Protein AF-W8B1P0-F1 (afdb_monomer)

Solvent-accessible surface area (backbone atoms only — not comparable to full-atom values): 18967 Å² total; per-residue (Å²): 98,56,76,77,42,96,45,68,67,57,51,52,51,50,51,54,50,48,55,60,47,44,76,52,46,51,60,53,40,52,76,40,52,90,82,42,67,74,50,46,62,57,50,51,50,49,50,47,42,57,76,59,42,93,55,87,78,54,55,88,80,62,38,65,69,54,52,53,53,54,39,53,53,51,35,52,54,51,49,47,40,53,68,68,40,62,80,46,42,81,65,47,62,57,68,48,51,45,51,50,50,51,51,30,53,62,41,38,50,73,76,88,73,76,98,78,78,95,59,84,84,71,74,73,65,63,55,68,36,13,48,52,22,38,53,44,46,49,49,61,41,65,63,83,75,87,81,74,98,77,85,80,89,84,89,84,90,78,82,94,79,61,82,79,50,54,68,56,50,76,70,39,81,82,78,68,84,84,74,93,70,101,44,61,49,63,49,45,26,53,48,36,45,41,52,50,51,52,50,46,47,50,52,41,49,50,49,44,53,47,58,70,70,41,70,88,54,81,78,58,67,67,60,51,50,52,50,28,49,48,28,45,49,49,28,53,49,51,55,49,60,71,69,47,58,79,89,76,56,54,62,72,46,52,54,48,56,59,63,40,48,67,49,57,59,57,52,68,76,60,88,50,68,67,40,50,54,26,43,51,55,26,56,62,56,44,62,75,73,71,54,76,82,79,74,80,77,85,59,77,77,65,69,69,66,72,77,76,78,83,87,85,131

Nearest PDB structures (foldseek):
  7q4o-assembly1_A  TM=1.871E-01  e=4.607E-01  Homo sapiens
  9jr3-assembly1_R  TM=2.525E-01  e=1.915E+00  Homo sapiens
  5cth-assembly1_B  TM=2.799E-01  e=2.949E+00  Oryza sativa Japonica Group
  9jr2-assembly1_R  TM=2.430E-01  e=2.705E+00  Homo sapiens

Mean predicted aligned error: 12.99 Å

Secondary structure (DSSP, 8-state):
--TTSS-HHHHHHHHHHHHHHHHHHHHHHHH-GGG-TTHHHHHHHHHHHHHS-SS---HHHH-HHHHHHHHHHHHHHHHHIIIIIGGGGGGS-HHHHHHHHHHHHHHHSS--S-S---SGGG----HHHHHHHHHHHHHHHH-SSSS---------------THHHHHHHH-GGG-TT--SS-HHHHHHHHHHHHHHHHHHHHHHHHHHHHHHHTTSPPPHHHHHHHHHHHHHHHHHHHHHHHS-TTTS-HHHHHHHHHTHHHHHHGGG---HHHHHHHHHHHHHTTTTTPPP-----STTSSSSTTSSS---

Radius of gyration: 24.03 Å; Cα contacts (8 Å, |Δi|>4): 209; chains: 1; bounding box: 58×74×71 Å

Organism: Ceratitis capitata (NCBI:txid7213)

Sequence (313 aa):
MKYKCLSSSTWKLAISSLITILHTGLKVARAKPNYFTGMWDDLADTFDKFLFPASVCTIEDRGLEEIVLDETIDCQVIELLRDEVLPHAHEMPHQFIMQIVVLLNKGSIHSASDSNICYESDWKLREIFAKTCFETLLQFSLLDDTCNNNRNSLTATAAGATVAGVNAALTNANVFTNVSGGGGKDFAGRLAVTALLHRFQEVLKRFNDDERQSGKCPLPRFRLSEISFVLKAIATLVVSMKKAPPSKVNKPAWDQLIGLYPYLVDCTTTTSPEVSRSLREALLQYTDLLQPPKCLNTETAKLQIATQSNGQE

Foldseek 3Di:
DQPVDPDNVVVVVVLVVVLVCCVPVLVVCLVPVPVCVPVLVVVLVVLLCLLPPPDDDFCVRQNPVVVLVSLVSNLSVLVSCLPRPLVCVVSDDLLSLLSLLLSLLVLLPQDPDDDDDPDCRVPDRSLVRNVSSLVSLLCLLLVPPPDDPDDDDDDDDDDDDDPVVLVVPSVDSPPPPPDPDDQSSLVSSLNSLQSLLVSLLVLLVVLLVCQVVCVPNDDDPSSVVSLLVSLQSLLVVLVSLVPDDPVSRDPSSLVSSVVCQVSLVSQCPDPDPSNNVSSVSNNVSCPVVPDDPPPPCPPPVPVVVVPPPPDDD

pLDDT: mean 74.64, std 21.72, range [25.53, 97.5]

Structure (mmCIF, N/CA/C/O backbone):
data_AF-W8B1P0-F1
#
_entry.id   AF-W8B1P0-F1
#
loop_
_atom_site.group_PDB
_atom_site.id
_atom_site.type_symbol
_atom_site.label_atom_id
_atom_site.label_alt_id
_atom_site.label_comp_id
_atom_site.label_asym_id
_atom_site.label_entity_id
_atom_site.label_seq_id
_atom_site.pdbx_PDB_ins_code
_atom_site.Cartn_x
_atom_site.Cartn_y
_atom_site.Cartn_z
_atom_site.occupancy
_atom_site.B_iso_or_equiv
_atom_site.auth_seq_id
_atom_site.auth_comp_id
_atom_site.auth_asym_id
_atom_site.auth_atom_id
_atom_site.pdbx_PDB_model_num
ATOM 1 N N . MET A 1 1 ? -16.064 9.426 -7.220 1.00 64.81 1 MET A N 1
ATOM 2 C CA . MET A 1 1 ? -16.243 10.749 -6.581 1.00 64.81 1 MET A CA 1
ATOM 3 C C . MET A 1 1 ? -15.185 11.757 -7.014 1.00 64.81 1 MET A C 1
ATOM 5 O O . MET A 1 1 ? -15.589 12.816 -7.458 1.00 64.81 1 MET A O 1
ATOM 9 N N . LYS A 1 2 ? -13.881 11.444 -6.951 1.00 80.75 2 LYS A N 1
ATOM 10 C CA . LYS A 1 2 ? -12.782 12.395 -7.228 1.00 80.75 2 LYS A CA 1
ATOM 11 C C . LYS A 1 2 ? -12.831 13.037 -8.632 1.00 80.75 2 LYS A C 1
ATOM 13 O O . LYS A 1 2 ? -13.139 14.216 -8.751 1.00 80.75 2 LYS A O 1
ATOM 18 N N . TYR A 1 3 ? -12.648 12.258 -9.702 1.00 83.06 3 TYR A N 1
ATOM 19 C CA . TYR A 1 3 ? -12.507 12.814 -11.065 1.00 83.06 3 TYR A CA 1
ATOM 20 C C . TYR A 1 3 ? -13.807 12.946 -11.876 1.00 83.06 3 TYR A C 1
ATOM 22 O O . TYR A 1 3 ? -13.796 13.519 -12.955 1.00 83.06 3 TYR A O 1
ATOM 30 N N . LYS A 1 4 ? -14.945 12.471 -11.350 1.00 81.19 4 LYS A N 1
ATOM 31 C CA . LYS A 1 4 ? -16.283 12.741 -11.926 1.00 81.19 4 LYS A CA 1
ATOM 32 C C . LYS A 1 4 ? -16.942 14.003 -11.355 1.00 81.19 4 LYS A C 1
ATOM 34 O O . LYS A 1 4 ? -18.068 14.321 -11.726 1.00 81.19 4 LYS A O 1
ATOM 39 N N . CYS A 1 5 ? -16.304 14.667 -10.392 1.00 81.19 5 CYS A N 1
ATOM 40 C CA . CYS A 1 5 ? -16.851 15.873 -9.786 1.00 81.19 5 CYS A CA 1
ATOM 41 C C . CYS A 1 5 ? -16.720 17.053 -10.757 1.00 81.19 5 CYS A C 1
ATOM 43 O O . CYS A 1 5 ? -15.656 17.232 -11.343 1.00 81.19 5 CYS A O 1
ATOM 45 N N . LEU A 1 6 ? -17.774 17.868 -10.887 1.00 81.00 6 LEU A N 1
ATOM 46 C CA . LEU A 1 6 ? -17.782 19.042 -11.774 1.00 81.00 6 LEU A CA 1
ATOM 47 C C . LEU A 1 6 ? -16.649 20.031 -11.466 1.00 81.00 6 LEU A C 1
ATOM 49 O O . LEU A 1 6 ? -16.149 20.686 -12.372 1.00 81.00 6 LEU A O 1
ATOM 53 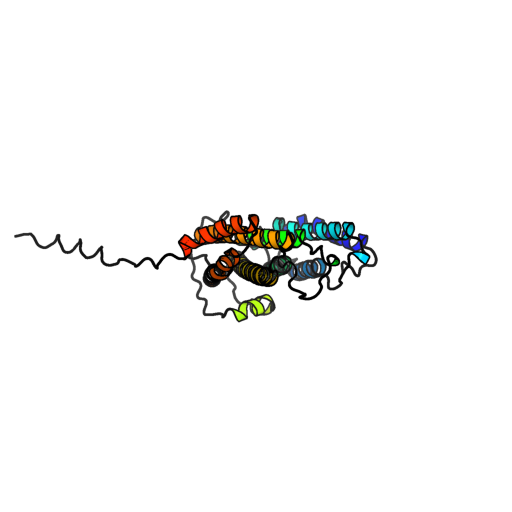N N . SER A 1 7 ? -16.267 20.151 -10.191 1.00 85.44 7 SER A N 1
ATOM 54 C CA . SER A 1 7 ? -15.191 21.034 -9.749 1.00 85.44 7 SER A CA 1
ATOM 55 C C . SER A 1 7 ? -14.181 20.277 -8.896 1.00 85.44 7 SER A C 1
ATOM 57 O O . SER A 1 7 ? -14.551 19.582 -7.944 1.00 85.44 7 SER A O 1
ATOM 59 N N . SER A 1 8 ? -12.890 20.460 -9.190 1.00 85.44 8 SER A N 1
ATOM 60 C CA . SER A 1 8 ? -11.820 19.867 -8.385 1.00 85.44 8 SER A CA 1
ATOM 61 C C . SER A 1 8 ? -11.781 20.437 -6.967 1.00 85.44 8 SER A C 1
ATOM 63 O O . SER A 1 8 ? -11.511 19.705 -6.017 1.00 85.44 8 SER A O 1
ATOM 65 N N . SER A 1 9 ? -12.147 21.711 -6.793 1.00 89.88 9 SER A N 1
ATOM 66 C CA . SER A 1 9 ? -12.198 22.353 -5.476 1.00 89.88 9 SER A CA 1
ATOM 67 C C . SER A 1 9 ? -13.186 21.676 -4.525 1.00 89.88 9 SER A C 1
ATOM 69 O O . SER A 1 9 ? -12.935 21.623 -3.323 1.00 89.88 9 SER A O 1
ATOM 71 N N . THR A 1 10 ? -14.278 21.108 -5.045 1.00 92.62 10 THR A N 1
ATOM 72 C CA . THR A 1 10 ? -15.324 20.485 -4.229 1.00 92.62 10 THR A CA 1
ATOM 73 C C . THR A 1 10 ? -14.821 19.225 -3.540 1.00 92.62 10 THR A C 1
ATOM 75 O O . THR A 1 10 ? -14.936 19.109 -2.320 1.00 92.62 10 THR A O 1
ATOM 78 N N . TRP A 1 11 ? -14.236 18.283 -4.288 1.00 92.31 11 TRP A N 1
ATOM 79 C CA . TRP A 1 11 ? -13.725 17.059 -3.672 1.00 92.31 11 TRP A CA 1
ATOM 80 C C . TRP A 1 11 ? -12.485 17.336 -2.818 1.00 92.31 11 TRP A C 1
ATOM 82 O O . TRP A 1 11 ? -12.342 16.700 -1.776 1.00 92.31 11 TRP A O 1
ATOM 92 N N . LYS A 1 12 ? -11.635 18.304 -3.210 1.00 94.06 12 LYS A N 1
ATOM 93 C CA . LYS A 1 12 ? -10.460 18.736 -2.431 1.00 94.06 12 LYS A CA 1
ATOM 94 C C . LYS A 1 12 ? -10.885 19.258 -1.060 1.00 94.06 12 LYS A C 1
ATOM 96 O O . LYS A 1 12 ? -10.388 18.797 -0.040 1.00 94.06 12 LYS A O 1
ATOM 101 N N . LEU A 1 13 ? -11.877 20.146 -1.021 1.00 94.38 13 LEU A N 1
ATOM 102 C CA . LEU A 1 13 ? -12.393 20.679 0.236 1.00 94.38 13 LEU A CA 1
ATOM 103 C C . LEU A 1 13 ? -13.071 19.598 1.087 1.00 94.38 13 LEU A C 1
ATOM 105 O O . LEU A 1 13 ? -12.896 19.583 2.305 1.00 94.38 13 LEU A O 1
ATOM 109 N N . ALA A 1 14 ? -13.821 18.687 0.460 1.00 95.25 14 ALA A N 1
ATOM 110 C CA . ALA A 1 14 ? -14.499 17.603 1.163 1.00 95.25 14 ALA A CA 1
ATOM 111 C C . ALA A 1 14 ? -13.504 16.663 1.860 1.00 95.25 14 ALA A C 1
ATOM 113 O O . ALA A 1 14 ? -13.664 16.391 3.049 1.00 95.25 14 ALA A O 1
ATOM 114 N N . ILE A 1 15 ? -12.452 16.216 1.161 1.00 95.94 15 ILE A N 1
ATOM 115 C CA . ILE A 1 15 ? -11.450 15.328 1.764 1.00 95.94 15 ILE A CA 1
ATOM 116 C C . ILE A 1 15 ? -10.613 16.047 2.827 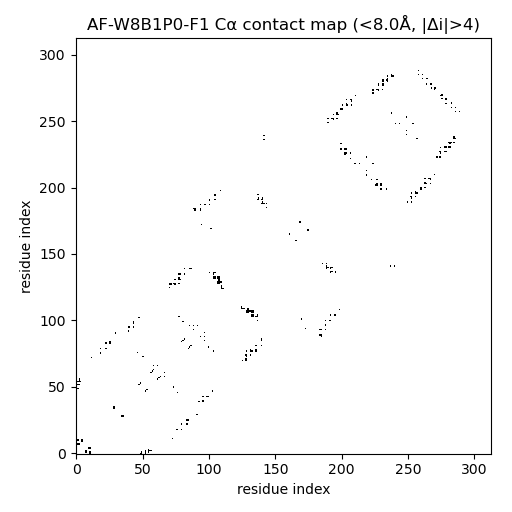1.00 95.94 15 ILE A C 1
ATOM 118 O O . ILE A 1 15 ? -10.407 15.489 3.900 1.00 95.94 15 ILE A O 1
ATOM 122 N N . SER A 1 16 ? -10.203 17.301 2.606 1.00 95.44 16 SER A N 1
ATOM 123 C CA . SER A 1 16 ? -9.463 18.075 3.616 1.00 95.44 16 SER A CA 1
ATOM 124 C C . SER A 1 16 ? -10.286 18.298 4.887 1.00 95.44 16 SER A C 1
ATOM 126 O O . SER A 1 16 ? -9.771 18.194 6.003 1.00 95.44 16 SER A O 1
ATOM 128 N N . SER A 1 17 ? -11.585 18.558 4.726 1.00 96.94 17 SER A N 1
ATOM 129 C CA . SER A 1 17 ? -12.523 18.674 5.845 1.00 96.94 17 SER A CA 1
ATOM 130 C C . SER A 1 17 ? -12.682 17.337 6.573 1.00 96.94 17 SER A C 1
ATOM 132 O O . SER A 1 17 ? -12.632 17.307 7.801 1.00 96.94 17 SER A O 1
ATOM 134 N N . LEU A 1 18 ? -12.804 16.224 5.836 1.00 97.38 18 LEU A N 1
ATOM 135 C CA . LEU A 1 18 ? -12.877 14.881 6.416 1.00 97.38 18 LEU A CA 1
ATOM 136 C C . LEU A 1 18 ? -11.613 14.543 7.221 1.00 97.38 18 LEU A C 1
ATOM 138 O O . LEU A 1 18 ? -11.735 14.131 8.370 1.00 97.38 18 LEU A O 1
ATOM 142 N N . ILE A 1 19 ? -10.416 14.774 6.672 1.00 97.06 19 ILE A N 1
ATOM 143 C CA . ILE A 1 19 ? -9.136 14.547 7.370 1.00 97.06 19 ILE A CA 1
ATOM 144 C C . ILE A 1 19 ? -9.091 15.349 8.677 1.00 97.06 19 ILE A C 1
ATOM 146 O O . ILE A 1 19 ? -8.800 14.800 9.741 1.00 97.06 19 ILE A O 1
ATOM 150 N N . THR A 1 20 ? -9.461 16.632 8.617 1.00 96.94 20 THR A N 1
ATOM 151 C CA . THR A 1 20 ? -9.480 17.522 9.788 1.00 96.94 20 THR A CA 1
ATOM 152 C C . THR A 1 20 ? -10.430 17.005 10.869 1.00 96.94 20 THR A C 1
ATOM 154 O O . THR A 1 20 ? -10.071 16.956 12.047 1.00 96.94 20 THR A O 1
ATOM 157 N N . ILE A 1 21 ? -11.633 16.578 10.476 1.00 96.94 21 ILE A N 1
ATOM 158 C CA . ILE A 1 21 ? -12.615 16.005 11.399 1.00 96.94 21 ILE A CA 1
ATOM 159 C C . ILE A 1 21 ? -12.067 14.717 12.012 1.00 96.94 21 ILE A C 1
ATOM 161 O O . ILE A 1 21 ? -12.167 14.546 13.223 1.00 96.94 21 ILE A O 1
ATOM 165 N N . LEU A 1 22 ? -11.461 13.829 11.224 1.00 97.19 22 LEU A N 1
ATOM 166 C CA . LEU A 1 22 ? -11.013 12.518 11.694 1.00 97.19 22 LEU A CA 1
ATOM 167 C C . LEU A 1 22 ? -9.871 12.587 12.715 1.00 97.19 22 LEU A C 1
ATOM 169 O O . LEU A 1 22 ? -9.890 11.792 13.654 1.00 97.19 22 LEU A O 1
ATOM 173 N N . HIS A 1 23 ? -8.970 13.574 12.637 1.00 95.56 23 HIS A N 1
ATOM 174 C CA . HIS A 1 23 ? -7.933 13.791 13.664 1.00 95.56 23 HIS A CA 1
ATOM 175 C C . HIS A 1 23 ? -8.493 13.949 15.088 1.00 95.56 23 HIS A C 1
ATOM 177 O O . HIS A 1 23 ? -7.816 13.634 16.072 1.00 95.56 23 HIS A O 1
ATOM 183 N N . THR A 1 24 ? -9.734 14.426 15.219 1.00 94.44 24 THR A N 1
ATOM 184 C CA . THR A 1 24 ? -10.427 14.543 16.513 1.00 94.44 24 THR A CA 1
ATOM 185 C C . THR A 1 24 ? -11.516 13.479 16.666 1.00 94.44 24 THR A C 1
ATOM 187 O O . THR A 1 24 ? -11.643 12.847 17.714 1.00 94.44 24 THR A O 1
ATOM 190 N N . GLY A 1 25 ? -12.286 13.237 15.608 1.00 94.88 25 GLY A N 1
ATOM 191 C CA . GLY A 1 25 ? -13.429 12.333 15.577 1.00 94.88 25 GLY A CA 1
ATOM 192 C C . GLY A 1 25 ? -13.058 10.882 15.857 1.00 94.88 25 GLY A C 1
ATOM 193 O O . GLY A 1 25 ? -13.785 10.219 16.591 1.00 94.88 25 GLY A O 1
ATOM 194 N N . LEU A 1 26 ? -11.902 10.400 15.382 1.00 95.38 26 LEU A N 1
ATOM 195 C CA . LEU A 1 26 ? -11.452 9.029 15.655 1.00 95.38 26 LEU A CA 1
ATOM 196 C C . LEU A 1 26 ? -11.207 8.792 17.149 1.00 95.38 26 LEU A C 1
ATOM 198 O O . LEU A 1 26 ? -11.550 7.731 17.665 1.00 95.38 26 LEU A O 1
ATOM 202 N N . LYS A 1 27 ? -10.672 9.785 17.869 1.00 94.25 27 LYS A N 1
ATOM 203 C CA . LYS A 1 27 ? -10.463 9.715 19.327 1.00 94.25 27 LYS A CA 1
ATOM 204 C C . LYS A 1 27 ? -11.802 9.612 20.064 1.00 94.25 27 LYS A C 1
ATOM 206 O O . LYS A 1 27 ? -11.953 8.804 20.977 1.00 94.25 27 LYS A O 1
ATOM 211 N N . VAL A 1 28 ? -12.801 10.380 19.624 1.00 94.50 28 VAL A N 1
ATOM 212 C CA . VAL A 1 28 ? -14.165 10.334 20.179 1.00 94.50 28 VAL A CA 1
ATOM 213 C C . VAL A 1 28 ? -14.858 9.008 19.857 1.00 94.50 28 VAL A C 1
ATOM 215 O O . VAL A 1 28 ? -15.499 8.429 20.734 1.00 94.50 28 VAL A O 1
ATOM 218 N N . ALA A 1 29 ? -14.712 8.511 18.628 1.00 94.25 29 ALA A N 1
ATOM 219 C CA . ALA A 1 29 ? -15.323 7.265 18.183 1.00 94.25 29 ALA A CA 1
ATOM 220 C C . ALA A 1 29 ? -14.790 6.057 18.963 1.00 94.25 29 ALA A C 1
ATOM 222 O O . ALA A 1 29 ? -15.577 5.226 19.415 1.00 94.25 29 ALA A O 1
ATOM 223 N N . ARG A 1 30 ? -13.474 6.013 19.214 1.00 93.75 30 ARG A N 1
ATOM 224 C CA . ARG A 1 30 ? -12.830 5.003 20.071 1.00 93.75 30 ARG A CA 1
ATOM 225 C C . ARG A 1 30 ? -13.309 5.071 21.522 1.00 93.75 30 ARG A C 1
ATOM 227 O O . ARG A 1 30 ? -13.575 4.041 22.129 1.00 93.75 30 ARG A O 1
ATOM 234 N N . ALA A 1 31 ? -13.504 6.276 22.064 1.00 92.88 31 ALA A N 1
ATOM 235 C CA . ALA A 1 31 ? -14.021 6.459 23.423 1.00 92.88 31 ALA A CA 1
ATOM 236 C C . ALA A 1 31 ? -15.504 6.069 23.581 1.00 92.88 31 ALA A C 1
ATOM 238 O O . ALA A 1 31 ? -15.961 5.818 24.697 1.00 92.88 31 ALA A O 1
ATOM 239 N N . LYS A 1 32 ? -16.279 6.037 22.487 1.00 91.44 32 LYS A N 1
ATOM 240 C CA . LYS A 1 32 ? -17.723 5.748 22.502 1.00 91.44 32 LYS A CA 1
ATOM 241 C C . LYS A 1 32 ? -18.140 4.726 21.427 1.00 91.44 32 LYS A C 1
ATOM 243 O O . LYS A 1 32 ? -19.010 5.047 20.614 1.00 91.44 32 LYS A O 1
ATOM 248 N N . PRO A 1 33 ? -17.624 3.480 21.441 1.00 88.25 33 PRO A N 1
ATOM 249 C CA . PRO A 1 33 ? -17.788 2.534 20.329 1.00 88.25 33 PRO A CA 1
ATOM 250 C C . PRO A 1 33 ? -19.248 2.249 19.947 1.00 88.25 33 PRO A C 1
ATOM 252 O O . PRO A 1 33 ? -19.574 2.134 18.768 1.00 88.25 33 PRO A O 1
ATOM 255 N N . ASN A 1 34 ? -20.145 2.206 20.939 1.00 88.94 34 ASN A N 1
ATOM 256 C CA . ASN A 1 34 ? -21.562 1.865 20.758 1.00 88.94 34 ASN A CA 1
ATOM 257 C C . ASN A 1 34 ? -22.331 2.836 19.846 1.00 88.94 34 ASN A C 1
ATOM 259 O O . ASN A 1 34 ? -23.356 2.455 19.293 1.00 88.94 34 ASN A O 1
ATOM 263 N N . TYR A 1 35 ? -21.862 4.079 19.695 1.00 92.19 35 TYR A N 1
ATOM 264 C CA . TYR A 1 35 ? -22.535 5.099 18.883 1.00 92.19 35 TYR A CA 1
ATOM 265 C C . TYR A 1 35 ? -22.035 5.154 17.435 1.00 92.19 35 TYR A C 1
ATOM 267 O O . TYR A 1 35 ? -22.654 5.815 16.607 1.00 92.19 35 TYR A O 1
ATOM 275 N N . PHE A 1 36 ? -20.927 4.475 17.124 1.00 90.75 36 PHE A N 1
ATOM 276 C CA . PHE A 1 36 ? -20.233 4.594 15.837 1.00 90.75 36 PHE A CA 1
ATOM 277 C C . PHE A 1 36 ? -20.086 3.253 15.112 1.00 90.75 36 PHE A C 1
ATOM 279 O O . PHE A 1 36 ? -19.258 3.128 14.218 1.00 90.75 36 PHE A O 1
ATOM 286 N N . THR A 1 37 ? -20.878 2.240 15.469 1.00 85.81 37 THR A N 1
ATOM 287 C CA . THR A 1 37 ? -20.760 0.884 14.908 1.00 85.81 37 THR A CA 1
ATOM 288 C C . THR A 1 37 ? -20.893 0.852 13.384 1.00 85.81 37 THR A C 1
ATOM 290 O O . THR A 1 37 ? -20.055 0.238 12.734 1.00 85.81 37 THR A O 1
ATOM 293 N N . GLY A 1 38 ? -21.874 1.559 12.812 1.00 86.44 38 GLY A N 1
ATOM 294 C CA . GLY A 1 38 ? -22.081 1.628 11.356 1.00 86.44 38 GLY A CA 1
ATOM 295 C C . GLY A 1 38 ? -21.128 2.567 10.607 1.00 86.44 38 GLY A C 1
ATOM 296 O O . GLY A 1 38 ? -20.983 2.452 9.399 1.00 86.44 38 GLY A O 1
ATOM 297 N N . MET A 1 39 ? -20.439 3.471 11.311 1.00 94.44 39 MET A N 1
ATOM 298 C CA . MET A 1 39 ? -19.563 4.473 10.687 1.00 94.44 39 MET A CA 1
ATOM 299 C C . MET A 1 39 ? -18.315 3.843 10.058 1.00 94.44 39 MET A C 1
ATOM 301 O O . MET A 1 39 ? -17.791 4.359 9.077 1.00 94.44 39 MET A O 1
ATOM 305 N N . TRP A 1 40 ? -17.795 2.766 10.651 1.00 95.06 40 TRP A N 1
ATOM 306 C CA . TRP A 1 40 ? -16.497 2.209 10.270 1.00 95.06 40 TRP A CA 1
ATOM 307 C C . TRP A 1 40 ? -16.482 1.647 8.848 1.00 95.06 40 TRP A C 1
ATOM 309 O O . TRP A 1 40 ? -15.526 1.902 8.118 1.00 95.06 40 TRP A O 1
ATOM 319 N N . ASP A 1 41 ? -17.545 0.951 8.440 1.00 93.50 41 ASP A N 1
ATOM 320 C CA . ASP A 1 41 ? -17.668 0.429 7.076 1.00 93.50 41 ASP A CA 1
ATOM 321 C C . ASP A 1 41 ? -17.791 1.571 6.057 1.00 93.50 41 ASP A C 1
ATOM 323 O O . ASP A 1 41 ? -17.074 1.577 5.056 1.00 93.50 41 ASP A O 1
ATOM 327 N N . ASP A 1 42 ? -18.614 2.585 6.350 1.00 95.06 42 ASP A N 1
ATOM 328 C CA . ASP A 1 42 ? -18.754 3.773 5.499 1.00 95.06 42 ASP A CA 1
ATOM 329 C C . ASP A 1 42 ? -17.430 4.540 5.371 1.00 95.06 42 ASP A C 1
ATOM 331 O O . ASP A 1 42 ? -17.089 5.048 4.300 1.00 95.06 42 ASP A O 1
ATOM 335 N N . LEU A 1 43 ? -16.652 4.617 6.455 1.00 96.44 43 LEU A N 1
ATOM 336 C CA . LEU A 1 43 ? -15.351 5.276 6.466 1.00 96.44 43 LEU A CA 1
ATOM 337 C C . LEU A 1 43 ? -14.326 4.510 5.618 1.00 96.44 43 LEU A C 1
ATOM 339 O O . LEU A 1 43 ? -13.618 5.124 4.816 1.00 96.44 43 LEU A O 1
ATOM 343 N N . ALA A 1 44 ? -14.258 3.183 5.760 1.00 95.62 44 ALA A N 1
ATOM 344 C CA . ALA A 1 44 ? -13.377 2.345 4.948 1.00 95.62 44 ALA A CA 1
ATOM 345 C C . ALA A 1 44 ? -13.738 2.421 3.457 1.00 95.62 44 ALA A C 1
ATOM 347 O O . ALA A 1 44 ? -12.857 2.619 2.618 1.00 95.62 44 ALA A O 1
ATOM 348 N N . ASP A 1 45 ? -15.028 2.332 3.130 1.00 94.56 45 ASP A N 1
ATOM 349 C CA . ASP A 1 45 ? -15.540 2.462 1.764 1.00 94.56 45 ASP A CA 1
ATOM 350 C C . ASP A 1 45 ? -15.266 3.857 1.179 1.00 94.56 45 ASP A C 1
ATOM 352 O O . ASP A 1 45 ? -14.872 3.988 0.017 1.00 94.56 45 ASP A O 1
ATOM 356 N N . THR A 1 46 ? -15.383 4.906 1.997 1.00 95.50 46 THR A N 1
ATOM 357 C CA . THR A 1 46 ? -15.036 6.276 1.600 1.00 95.50 46 THR A CA 1
ATOM 358 C C . THR A 1 46 ? -13.559 6.386 1.230 1.00 95.50 46 THR A C 1
ATOM 360 O O . THR A 1 46 ? -13.240 6.949 0.179 1.00 95.50 46 THR A O 1
ATOM 363 N N . PHE A 1 47 ? -12.655 5.832 2.046 1.00 95.94 47 PHE A N 1
ATOM 364 C CA . PHE A 1 47 ? -11.228 5.826 1.733 1.00 95.94 47 PHE A CA 1
ATOM 365 C C . PHE A 1 47 ? -10.916 5.018 0.471 1.00 95.94 47 PHE A C 1
ATOM 367 O O . PHE A 1 47 ? -10.191 5.522 -0.386 1.00 95.94 47 PHE A O 1
ATOM 374 N N . ASP A 1 48 ? -11.488 3.820 0.304 1.00 92.81 48 ASP A N 1
ATOM 375 C CA . ASP A 1 48 ? -11.248 3.002 -0.892 1.00 92.81 48 ASP A CA 1
ATOM 376 C C . ASP A 1 48 ? -11.733 3.714 -2.164 1.00 92.81 48 ASP A C 1
ATOM 378 O O . ASP A 1 48 ? -10.964 3.891 -3.108 1.00 92.81 48 ASP A O 1
ATOM 382 N N . LYS A 1 49 ? -12.969 4.229 -2.176 1.00 90.88 49 LYS A N 1
ATOM 383 C CA . LYS A 1 49 ? -13.540 4.935 -3.339 1.00 90.88 49 LYS A CA 1
ATOM 384 C C . LYS A 1 49 ? -12.841 6.253 -3.659 1.00 90.88 49 LYS A C 1
ATOM 386 O O . LYS A 1 49 ? -12.900 6.712 -4.807 1.00 90.88 49 LYS A O 1
ATOM 391 N N . PHE A 1 50 ? -12.256 6.908 -2.656 1.00 92.69 50 PHE A N 1
ATOM 392 C CA . PHE A 1 50 ? -11.498 8.140 -2.846 1.00 92.69 50 PHE A CA 1
ATOM 393 C C . PHE A 1 50 ? -10.107 7.858 -3.417 1.00 92.69 50 PHE A C 1
ATOM 395 O O . PHE A 1 50 ? -9.730 8.468 -4.418 1.00 92.69 50 PHE A O 1
ATOM 402 N N . LEU A 1 51 ? -9.378 6.918 -2.809 1.00 91.56 51 LEU A N 1
ATOM 403 C CA . LEU A 1 51 ? -8.005 6.579 -3.179 1.00 91.56 51 LEU A CA 1
ATOM 404 C C . LEU A 1 51 ? -7.929 5.738 -4.454 1.00 91.56 51 LEU A C 1
ATOM 406 O O . LEU A 1 51 ? -6.936 5.833 -5.171 1.00 91.56 51 LEU A O 1
ATOM 410 N N . PHE A 1 52 ? -8.971 4.971 -4.775 1.00 88.56 52 PHE A N 1
ATOM 411 C CA . PHE A 1 52 ? -9.066 4.135 -5.974 1.00 88.56 52 PHE A CA 1
ATOM 412 C C . PHE A 1 52 ? -10.330 4.480 -6.775 1.00 88.56 52 PHE A C 1
ATOM 414 O O . PHE A 1 52 ? -11.262 3.676 -6.874 1.00 88.56 52 PHE A O 1
ATOM 421 N N . PRO A 1 53 ? -10.412 5.699 -7.338 1.00 84.56 53 PRO A N 1
ATOM 422 C CA . PRO A 1 53 ? -11.596 6.130 -8.060 1.00 84.56 53 PRO A CA 1
ATOM 423 C C . PRO A 1 53 ? -11.771 5.317 -9.350 1.00 84.56 53 PRO A C 1
ATOM 425 O O . PRO A 1 53 ? -10.845 5.173 -10.136 1.00 84.56 53 PRO A O 1
ATOM 428 N N . ALA A 1 54 ? -13.000 4.871 -9.626 1.00 78.31 54 ALA A N 1
ATOM 429 C CA . ALA A 1 54 ? -13.330 4.148 -10.864 1.00 78.31 54 ALA A CA 1
ATOM 430 C C . ALA A 1 54 ? -13.187 4.991 -12.151 1.00 78.31 54 ALA A C 1
ATOM 432 O O . ALA A 1 54 ? -13.261 4.468 -13.257 1.00 78.31 54 ALA A O 1
ATOM 433 N N . SER A 1 55 ? -13.069 6.312 -12.023 1.00 75.19 55 SER A N 1
ATOM 434 C CA . SER A 1 55 ? -12.807 7.225 -13.137 1.00 75.19 55 SER A CA 1
ATOM 435 C C . SER A 1 55 ? -11.309 7.439 -13.296 1.00 75.19 55 SER A C 1
ATOM 437 O O . SER A 1 55 ? -10.674 7.883 -12.339 1.00 75.19 55 SER A O 1
ATOM 439 N N . VAL A 1 56 ? -10.793 7.205 -14.499 1.00 69.62 56 VAL A N 1
ATOM 440 C CA . VAL A 1 56 ? -9.414 7.530 -14.876 1.00 69.62 56 VAL A CA 1
ATOM 441 C C . VAL A 1 56 ? -9.317 9.030 -15.169 1.00 69.62 56 VAL A C 1
ATOM 443 O O . VAL A 1 56 ? -10.227 9.597 -15.769 1.00 69.62 56 VAL A O 1
ATOM 446 N N . CYS A 1 57 ? -8.247 9.675 -14.707 1.00 71.88 57 CYS A N 1
ATOM 447 C CA . CYS A 1 57 ? -7.909 11.059 -15.039 1.00 71.88 57 CYS A CA 1
ATOM 448 C C . CYS A 1 57 ? -6.557 11.049 -15.738 1.00 71.88 57 CYS A C 1
ATOM 450 O O . CYS A 1 57 ? -5.593 10.540 -15.164 1.00 71.88 57 CYS A O 1
ATOM 452 N N . THR A 1 58 ? -6.488 11.588 -16.952 1.00 70.31 58 THR A N 1
ATOM 453 C CA . THR A 1 58 ? -5.237 11.624 -17.711 1.00 70.31 58 THR A CA 1
ATOM 454 C C . THR A 1 58 ? -4.484 12.932 -17.471 1.00 70.31 58 THR A C 1
ATOM 456 O O . THR A 1 58 ? -5.049 13.919 -16.986 1.00 70.31 58 THR A O 1
ATOM 459 N N . ILE A 1 59 ? -3.190 12.945 -17.803 1.00 69.62 59 ILE A N 1
ATOM 460 C CA . ILE A 1 59 ? -2.361 14.160 -17.758 1.00 69.62 59 ILE A CA 1
ATOM 461 C C . ILE A 1 59 ? -2.902 15.216 -18.728 1.00 69.62 59 ILE A C 1
ATOM 463 O O . ILE A 1 59 ? -2.843 16.402 -18.416 1.00 69.62 59 ILE A O 1
ATOM 467 N N . GLU A 1 60 ? -3.466 14.800 -19.862 1.00 71.75 60 GLU A N 1
AT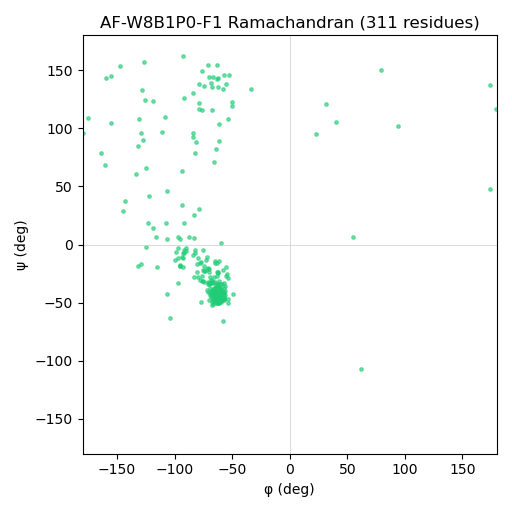OM 468 C CA . GLU A 1 60 ? -4.045 15.707 -20.858 1.00 71.75 60 GLU A CA 1
ATOM 469 C C . GLU A 1 60 ? -5.264 16.462 -20.307 1.00 71.75 60 GLU A C 1
ATOM 471 O O . GLU A 1 60 ? -5.436 17.644 -20.594 1.00 71.75 60 GLU A O 1
ATOM 476 N N . ASP A 1 61 ? -6.060 15.817 -19.448 1.00 73.06 61 ASP A N 1
ATOM 477 C CA . ASP A 1 61 ? -7.282 16.407 -18.887 1.00 73.06 61 ASP A CA 1
ATOM 478 C C . ASP A 1 61 ? -7.015 17.447 -17.788 1.00 73.06 61 ASP A C 1
ATOM 480 O O . ASP A 1 61 ? -7.819 18.355 -17.571 1.00 73.06 61 ASP A O 1
ATOM 484 N N . ARG A 1 62 ? -5.931 17.269 -17.024 1.00 75.56 62 ARG A N 1
ATOM 485 C CA . ARG A 1 62 ? -5.738 17.936 -15.721 1.00 75.56 62 ARG A CA 1
ATOM 486 C C . ARG A 1 62 ? -4.368 18.600 -15.555 1.00 75.56 62 ARG A C 1
ATOM 488 O O . ARG A 1 62 ? -4.200 19.474 -14.713 1.00 75.56 62 ARG A O 1
ATOM 495 N N . GLY A 1 63 ? -3.391 18.222 -16.369 1.00 80.25 63 GLY A N 1
ATOM 496 C CA . GLY A 1 63 ? -2.011 18.667 -16.242 1.00 80.25 63 GLY A CA 1
ATOM 497 C C . GLY A 1 63 ? -1.240 17.916 -15.154 1.00 80.25 63 GLY A C 1
ATOM 498 O O . GLY A 1 63 ? -1.780 17.460 -14.143 1.00 80.25 63 GLY A O 1
ATOM 499 N N . LEU A 1 64 ? 0.071 17.795 -15.366 1.00 80.88 64 LEU A N 1
ATOM 500 C CA . LEU A 1 64 ? 0.967 17.033 -14.494 1.00 80.88 64 LEU A CA 1
ATOM 501 C C . LEU A 1 64 ? 1.028 17.596 -13.067 1.00 80.88 64 LEU A C 1
ATOM 503 O O . LEU A 1 64 ? 1.024 16.838 -12.101 1.00 80.88 64 LEU A O 1
ATOM 507 N N . GLU A 1 65 ? 1.088 18.919 -12.931 1.00 84.31 65 GLU A N 1
ATOM 508 C CA . GLU A 1 65 ? 1.204 19.591 -11.634 1.00 84.31 65 GLU A CA 1
ATOM 509 C C . GLU A 1 65 ? -0.023 19.335 -10.751 1.00 84.31 65 GLU A C 1
ATOM 511 O O . GLU A 1 65 ? 0.116 19.008 -9.573 1.00 84.31 65 GLU A O 1
ATOM 516 N N . GLU A 1 66 ? -1.229 19.387 -11.323 1.00 86.12 66 GLU A N 1
ATOM 517 C CA . GLU A 1 66 ? -2.447 19.128 -10.558 1.00 86.12 66 GLU A CA 1
ATOM 518 C C . GLU A 1 66 ? -2.577 17.646 -10.177 1.00 86.12 66 GLU A C 1
ATOM 520 O O . GLU A 1 66 ? -3.021 17.351 -9.071 1.00 86.12 66 GLU A O 1
ATOM 525 N N . ILE A 1 67 ? -2.118 16.708 -11.012 1.00 83.62 67 ILE A N 1
ATOM 526 C CA . ILE A 1 67 ? -2.064 15.282 -10.642 1.00 83.62 67 ILE A CA 1
ATOM 527 C C . ILE A 1 67 ? -1.109 15.045 -9.465 1.00 83.62 67 ILE A C 1
ATOM 529 O O . ILE A 1 67 ? -1.444 14.290 -8.554 1.00 83.62 67 ILE A O 1
ATOM 533 N N . VAL A 1 68 ? 0.045 15.716 -9.438 1.00 85.62 68 VAL A N 1
ATOM 534 C CA . VAL A 1 68 ? 0.995 15.632 -8.312 1.00 85.62 68 VAL A CA 1
ATOM 535 C C . VAL A 1 68 ? 0.393 16.209 -7.027 1.00 85.62 68 VAL A C 1
ATOM 537 O O . VAL A 1 68 ? 0.571 15.650 -5.942 1.00 85.62 68 VAL A O 1
ATOM 540 N N . LEU A 1 69 ? -0.361 17.306 -7.125 1.00 89.31 69 LEU A N 1
ATOM 541 C CA . LEU A 1 69 ? -1.099 17.856 -5.984 1.00 89.31 69 LEU A CA 1
ATOM 542 C C . LEU A 1 69 ? -2.199 16.897 -5.512 1.00 89.31 69 LEU A C 1
ATOM 544 O O . LEU A 1 69 ? -2.363 16.683 -4.311 1.00 89.31 69 LEU A O 1
ATOM 548 N N . ASP A 1 70 ? -2.928 16.286 -6.443 1.00 90.75 70 ASP A N 1
ATOM 549 C CA . ASP A 1 70 ? -3.974 15.313 -6.140 1.00 90.75 70 ASP A CA 1
ATOM 550 C C . ASP A 1 70 ? -3.396 14.061 -5.455 1.00 90.75 70 ASP A C 1
ATOM 552 O O . ASP A 1 70 ? -4.027 13.536 -4.536 1.00 90.75 70 ASP A O 1
ATOM 556 N N . GLU A 1 71 ? -2.202 13.623 -5.863 1.00 90.25 71 GLU A N 1
ATOM 557 C CA . GLU A 1 71 ? -1.433 12.550 -5.225 1.00 90.25 71 GLU A CA 1
ATOM 558 C C . GLU A 1 71 ? -0.957 12.941 -3.819 1.00 90.25 71 GLU A C 1
ATOM 560 O O . GLU A 1 71 ? -1.011 12.131 -2.894 1.00 90.25 71 GLU A O 1
ATOM 565 N N . THR A 1 72 ? -0.527 14.189 -3.629 1.00 92.75 72 THR A N 1
ATOM 566 C CA . THR A 1 72 ? -0.124 14.698 -2.308 1.00 92.75 72 THR A CA 1
ATOM 567 C C . THR A 1 72 ? -1.290 14.623 -1.320 1.00 92.75 72 THR A C 1
ATOM 569 O O . THR A 1 72 ? -1.109 14.207 -0.178 1.00 92.75 72 THR A O 1
ATOM 572 N N . ILE A 1 73 ? -2.507 14.948 -1.764 1.00 94.75 73 ILE A N 1
ATOM 573 C CA . ILE A 1 73 ? -3.720 14.807 -0.946 1.00 94.75 73 ILE A CA 1
ATOM 574 C C . ILE A 1 73 ? -4.001 13.334 -0.630 1.00 94.75 73 ILE A C 1
ATOM 576 O O . ILE A 1 73 ? -4.377 13.003 0.492 1.00 94.75 73 ILE A O 1
ATOM 580 N N . ASP A 1 74 ? -3.787 12.431 -1.587 1.00 94.31 74 ASP A N 1
ATOM 581 C CA . ASP A 1 74 ? -3.936 11.000 -1.327 1.00 94.31 74 ASP A CA 1
ATOM 582 C C . ASP A 1 74 ? -2.948 10.502 -0.264 1.00 94.31 74 ASP A C 1
ATOM 584 O O . ASP A 1 74 ? -3.308 9.685 0.583 1.00 94.31 74 ASP A O 1
ATOM 588 N N . CYS A 1 75 ? -1.716 11.018 -0.273 1.00 95.25 75 CYS A N 1
ATOM 589 C CA . CYS A 1 75 ? -0.718 10.706 0.747 1.00 95.25 75 CYS A CA 1
ATOM 590 C C . CYS A 1 75 ? -1.163 11.163 2.140 1.00 95.25 75 CYS A C 1
ATOM 592 O O . CYS A 1 75 ? -0.992 10.404 3.087 1.00 95.25 75 CYS A O 1
ATOM 594 N N . GLN A 1 76 ? -1.810 12.326 2.267 1.00 97.38 76 GLN A N 1
ATOM 595 C CA . GLN A 1 76 ? -2.336 12.807 3.556 1.00 97.38 76 GLN A CA 1
ATOM 596 C C . GLN A 1 76 ? -3.365 11.844 4.164 1.00 97.38 76 GLN A C 1
ATOM 598 O O . GLN A 1 76 ? -3.417 11.674 5.381 1.00 97.38 76 GLN A O 1
ATOM 603 N N . VAL A 1 77 ? -4.166 11.169 3.332 1.00 97.38 77 VAL A N 1
ATOM 604 C CA . VAL A 1 77 ? -5.086 10.125 3.814 1.00 97.38 77 VAL A CA 1
ATOM 605 C C . VAL A 1 77 ? -4.303 8.945 4.389 1.00 97.38 77 VAL A C 1
ATOM 607 O O . VAL A 1 77 ? -4.654 8.438 5.450 1.00 97.38 77 VAL A O 1
ATOM 610 N N . ILE A 1 78 ? -3.224 8.518 3.731 1.00 97.12 78 ILE A N 1
ATOM 611 C CA . ILE A 1 78 ? -2.380 7.428 4.237 1.00 97.12 78 ILE A CA 1
ATOM 612 C C . ILE A 1 78 ? -1.660 7.828 5.527 1.00 97.12 78 ILE A C 1
ATOM 614 O O . ILE A 1 78 ? -1.571 7.020 6.448 1.00 97.12 78 ILE A O 1
ATOM 618 N N . GLU A 1 79 ? -1.202 9.073 5.634 1.00 96.25 79 GLU A N 1
ATOM 619 C CA . GLU A 1 79 ? -0.600 9.609 6.859 1.00 96.25 79 GLU A CA 1
ATOM 620 C C . GLU A 1 79 ? -1.601 9.633 8.018 1.00 96.25 79 GLU A C 1
ATOM 622 O O . GLU A 1 79 ? -1.275 9.185 9.114 1.00 96.25 79 GLU A O 1
ATOM 627 N N . LEU A 1 80 ? -2.855 10.025 7.771 1.00 97.50 80 LEU A N 1
ATOM 628 C CA . LEU A 1 80 ? -3.927 9.912 8.762 1.00 97.50 80 LEU A CA 1
ATOM 629 C C . LEU A 1 80 ? -4.113 8.458 9.231 1.00 97.50 80 LEU A C 1
ATOM 631 O O . LEU A 1 80 ? -4.256 8.209 10.429 1.00 97.50 80 LEU A O 1
ATOM 635 N N . LEU A 1 81 ? -4.098 7.485 8.312 1.00 96.56 81 LEU A N 1
ATOM 636 C CA . LEU A 1 81 ? -4.193 6.065 8.671 1.00 96.56 81 LEU A CA 1
ATOM 637 C C . LEU A 1 81 ? -2.987 5.615 9.513 1.00 96.56 81 LEU A C 1
ATOM 639 O O . LEU A 1 81 ? -3.161 4.910 10.510 1.00 96.56 81 LEU A O 1
ATOM 643 N N . ARG A 1 82 ? -1.778 6.042 9.138 1.00 94.06 82 ARG A N 1
ATOM 644 C CA . ARG A 1 82 ? -0.527 5.761 9.857 1.00 94.06 82 ARG A CA 1
ATOM 645 C C . ARG A 1 82 ? -0.529 6.330 11.272 1.00 94.06 82 ARG A C 1
ATOM 647 O O . ARG A 1 82 ? -0.058 5.650 12.178 1.00 94.06 82 ARG A O 1
ATOM 654 N N . ASP A 1 83 ? -1.060 7.533 11.459 1.00 94.06 83 ASP A N 1
ATOM 655 C CA . ASP A 1 83 ? -0.884 8.288 12.701 1.00 94.06 83 ASP A CA 1
ATOM 656 C C . ASP A 1 83 ? -2.081 8.133 13.661 1.00 94.06 83 ASP A C 1
ATOM 658 O O . ASP A 1 83 ? -1.895 8.096 14.876 1.00 94.06 83 ASP A O 1
ATOM 662 N N . GLU A 1 84 ? -3.310 7.983 13.149 1.00 94.69 84 GLU A N 1
ATOM 663 C CA . GLU A 1 84 ? -4.535 7.980 13.973 1.00 94.69 84 GLU A CA 1
ATOM 664 C C . GLU A 1 84 ? -5.294 6.641 13.981 1.00 94.69 84 GLU A C 1
ATOM 666 O O . GLU A 1 84 ? -6.091 6.404 14.895 1.00 94.69 84 GLU A O 1
ATOM 671 N N . VAL A 1 85 ? -5.062 5.754 13.003 1.00 94.00 85 VAL A N 1
ATOM 672 C CA . VAL A 1 85 ? -5.766 4.459 12.896 1.00 94.00 85 VAL A CA 1
ATOM 673 C C . VAL A 1 85 ? -4.885 3.298 13.348 1.00 94.00 85 VAL A C 1
ATOM 675 O O . VAL A 1 85 ? -5.193 2.622 14.329 1.00 94.00 85 VAL A O 1
ATOM 678 N N . LEU A 1 86 ? -3.773 3.060 12.655 1.00 92.12 86 LEU A N 1
ATOM 679 C CA . LEU A 1 86 ? -2.931 1.878 12.857 1.00 92.12 86 LEU A CA 1
ATOM 680 C C . LEU A 1 86 ? -2.318 1.765 14.270 1.00 92.12 86 LEU A C 1
ATOM 682 O O . LEU A 1 86 ? -2.327 0.658 14.820 1.00 92.12 86 LEU A O 1
ATOM 686 N N . PRO A 1 87 ? -1.868 2.854 14.931 1.00 90.31 87 PRO A N 1
ATOM 687 C CA . PRO A 1 87 ? -1.361 2.787 16.305 1.00 90.31 87 PRO A CA 1
ATOM 688 C C . PRO A 1 87 ? -2.438 2.353 17.310 1.00 90.31 87 PRO A C 1
ATOM 690 O O . PRO A 1 87 ? -2.138 1.718 18.323 1.00 90.31 87 PRO A O 1
ATOM 693 N N . HIS A 1 88 ? -3.703 2.633 16.995 1.00 90.94 88 HIS A N 1
ATOM 694 C CA . HIS A 1 88 ? -4.867 2.388 17.842 1.00 90.94 88 HIS A CA 1
ATOM 695 C C . HIS A 1 88 ? -5.739 1.226 17.355 1.00 90.94 88 HIS A C 1
ATOM 697 O O . HIS A 1 88 ? -6.878 1.082 17.791 1.00 90.94 88 HIS A O 1
ATOM 703 N N . ALA A 1 89 ? -5.201 0.347 16.503 1.00 89.88 89 ALA A N 1
ATOM 704 C CA . ALA A 1 89 ? -5.946 -0.752 15.884 1.00 89.88 89 ALA A CA 1
ATOM 705 C C . ALA A 1 89 ? -6.671 -1.685 16.879 1.00 89.88 89 ALA A C 1
ATOM 707 O O . ALA A 1 89 ? -7.660 -2.321 16.526 1.00 89.88 89 ALA A O 1
ATOM 708 N N . HIS A 1 90 ? -6.193 -1.770 18.123 1.00 86.19 90 HIS A N 1
ATOM 709 C CA . HIS A 1 90 ? -6.794 -2.580 19.187 1.00 86.19 90 HIS A CA 1
ATOM 710 C C . HIS A 1 90 ? -8.089 -1.982 19.774 1.00 86.19 90 HIS A C 1
ATOM 712 O O . HIS A 1 90 ? -8.864 -2.706 20.390 1.00 86.19 90 HIS A O 1
ATOM 718 N N . GLU A 1 91 ? -8.333 -0.684 19.575 1.00 90.00 91 GLU A N 1
ATOM 719 C CA . GLU A 1 91 ? -9.509 0.055 20.064 1.00 90.00 91 GLU A CA 1
ATOM 720 C C . GLU A 1 91 ? -10.624 0.145 19.003 1.00 90.00 91 GLU A C 1
ATOM 722 O O . GLU A 1 91 ? -11.619 0.844 19.191 1.00 90.00 91 GLU A O 1
ATOM 727 N N . MET A 1 92 ? -10.446 -0.511 17.854 1.00 89.94 92 MET A N 1
ATOM 728 C CA . MET A 1 92 ? -11.286 -0.358 16.665 1.00 89.94 92 MET A CA 1
ATOM 729 C C . MET A 1 92 ? -11.800 -1.722 16.185 1.00 89.94 92 MET A C 1
ATOM 731 O O . MET A 1 92 ? -11.175 -2.749 16.471 1.00 89.94 92 MET A O 1
ATOM 735 N N . PRO A 1 93 ? -12.919 -1.779 15.436 1.00 92.06 93 PRO A N 1
ATOM 736 C CA . PRO A 1 93 ? -13.416 -3.045 14.907 1.00 92.06 93 PRO A CA 1
ATOM 737 C C . PRO A 1 93 ? -12.380 -3.744 14.023 1.00 92.06 93 PRO A C 1
ATOM 739 O O . PRO A 1 93 ? -11.787 -3.136 13.133 1.00 92.06 93 PRO A O 1
ATOM 742 N N . HIS A 1 94 ? -12.191 -5.048 14.227 1.00 88.62 94 HIS A N 1
ATOM 743 C CA . HIS A 1 94 ? -11.199 -5.821 13.472 1.00 88.62 94 HIS A CA 1
ATOM 744 C C . HIS A 1 94 ? -11.458 -5.814 11.963 1.00 88.62 94 HIS A C 1
ATOM 746 O O . HIS A 1 94 ? -10.512 -5.702 11.188 1.00 88.62 94 HIS A O 1
ATOM 752 N N . GLN A 1 95 ? -12.729 -5.861 11.555 1.00 89.88 95 GLN A N 1
ATOM 753 C CA . GLN A 1 95 ? -13.134 -5.751 10.153 1.00 89.88 95 GLN A CA 1
ATOM 754 C C . GLN A 1 95 ? -12.618 -4.459 9.506 1.00 89.88 95 GLN A C 1
ATOM 756 O O . GLN A 1 95 ? -12.055 -4.511 8.415 1.00 89.88 95 GLN A O 1
ATOM 761 N N . PHE A 1 96 ? -12.719 -3.329 10.211 1.00 93.94 96 PHE A N 1
ATOM 762 C CA . PHE A 1 96 ? -12.219 -2.042 9.732 1.00 93.94 96 PHE A CA 1
ATOM 763 C C . PHE A 1 96 ? -10.704 -2.071 9.517 1.00 93.94 96 PHE A C 1
ATOM 765 O O . PHE A 1 96 ? -10.214 -1.715 8.450 1.00 93.94 96 PHE A O 1
ATOM 772 N N . ILE A 1 97 ? -9.943 -2.574 10.493 1.00 93.69 97 ILE A N 1
ATOM 773 C CA . ILE A 1 97 ? -8.480 -2.669 10.372 1.00 93.69 97 ILE A CA 1
ATOM 774 C C . ILE A 1 97 ? -8.073 -3.587 9.215 1.00 93.69 97 ILE A C 1
ATOM 776 O O . ILE A 1 97 ? -7.139 -3.270 8.480 1.00 93.69 97 ILE A O 1
ATOM 780 N N . MET A 1 98 ? -8.791 -4.691 9.001 1.00 87.44 98 MET A N 1
ATOM 781 C CA . MET A 1 98 ? -8.554 -5.560 7.849 1.00 87.44 98 MET A CA 1
ATOM 782 C C . MET A 1 98 ? -8.802 -4.841 6.521 1.00 87.44 98 MET A C 1
ATOM 784 O O . MET A 1 98 ? -7.974 -4.950 5.618 1.00 87.44 98 MET A O 1
ATOM 788 N N . GLN A 1 99 ? -9.889 -4.072 6.407 1.00 92.44 99 GLN A N 1
ATOM 789 C CA . GLN A 1 99 ? -10.163 -3.256 5.220 1.00 92.44 99 GLN A CA 1
ATOM 790 C C . GLN A 1 99 ? -9.043 -2.234 4.976 1.00 92.44 99 GLN A C 1
ATOM 792 O O . GLN A 1 99 ? -8.601 -2.082 3.840 1.00 92.44 99 GLN A O 1
ATOM 797 N N . ILE A 1 100 ? -8.515 -1.601 6.030 1.00 94.00 100 ILE A N 1
ATOM 798 C CA . ILE A 1 100 ? -7.378 -0.674 5.921 1.00 94.00 100 ILE A CA 1
ATOM 799 C C . ILE A 1 100 ? -6.098 -1.386 5.458 1.00 94.00 100 ILE A C 1
ATOM 801 O O . ILE A 1 100 ? -5.397 -0.869 4.591 1.00 94.00 100 ILE A O 1
ATOM 805 N N . VAL A 1 101 ? -5.796 -2.583 5.969 1.00 90.12 101 VAL A N 1
ATOM 806 C CA . VAL A 1 101 ? -4.641 -3.378 5.507 1.00 90.12 101 VAL A CA 1
ATOM 807 C C . VAL A 1 101 ? -4.786 -3.759 4.031 1.00 90.12 101 VAL A C 1
ATOM 809 O O . VAL A 1 101 ? -3.831 -3.617 3.267 1.00 90.12 101 VAL A O 1
ATOM 812 N N . VAL A 1 102 ? -5.977 -4.194 3.607 1.00 88.44 102 VAL A N 1
ATOM 813 C CA . VAL A 1 102 ? -6.273 -4.501 2.197 1.00 88.44 102 VAL A CA 1
ATOM 814 C C . VAL A 1 102 ? -6.108 -3.258 1.324 1.00 88.44 102 VAL A C 1
ATOM 816 O O . VAL A 1 102 ? -5.483 -3.336 0.269 1.00 88.44 102 VAL A O 1
ATOM 819 N N . LEU A 1 103 ? -6.608 -2.111 1.779 1.00 91.94 103 LEU A N 1
ATOM 820 C CA . LEU A 1 103 ? -6.499 -0.822 1.100 1.00 91.94 103 LEU A CA 1
ATOM 821 C C . LEU A 1 103 ? -5.034 -0.388 0.934 1.00 91.94 103 LEU A C 1
ATOM 823 O O . LEU A 1 103 ? -4.620 -0.027 -0.167 1.00 91.94 103 LEU A O 1
ATOM 827 N N . LEU A 1 104 ? -4.224 -0.474 1.993 1.00 91.44 104 LEU A N 1
ATOM 828 C CA . LEU A 1 104 ? -2.793 -0.154 1.944 1.00 91.44 104 LEU A CA 1
ATOM 829 C C . LEU A 1 104 ? -2.033 -1.106 1.019 1.00 91.44 104 LEU A C 1
ATOM 831 O O . LEU A 1 104 ? -1.169 -0.671 0.262 1.00 91.44 104 LEU A O 1
ATOM 835 N N . ASN A 1 105 ? -2.377 -2.394 1.033 1.00 86.69 105 ASN A N 1
ATOM 836 C CA . ASN A 1 105 ? -1.790 -3.365 0.118 1.00 86.69 105 ASN A CA 1
ATOM 837 C C . ASN A 1 105 ? -2.195 -3.104 -1.342 1.00 86.69 105 ASN A C 1
ATOM 839 O O . ASN A 1 105 ? -1.366 -3.189 -2.239 1.00 86.69 105 ASN A O 1
ATOM 843 N N . LYS A 1 106 ? -3.453 -2.729 -1.591 1.00 85.94 106 LYS A N 1
ATOM 844 C CA . LYS A 1 106 ? -3.930 -2.307 -2.915 1.00 85.94 106 LYS A CA 1
ATOM 845 C C . LYS A 1 106 ? -3.165 -1.075 -3.410 1.00 85.94 106 LYS A C 1
ATOM 847 O O . LYS A 1 106 ? -2.834 -1.002 -4.587 1.00 85.94 106 LYS A O 1
ATOM 852 N N . GLY A 1 107 ? -2.844 -0.139 -2.513 1.00 86.44 107 GLY A N 1
ATOM 853 C CA . GLY A 1 107 ? -2.077 1.070 -2.828 1.00 86.44 107 GLY A CA 1
ATOM 854 C C . GLY A 1 107 ? -0.579 0.842 -3.012 1.00 86.44 107 GLY A C 1
ATOM 855 O O . GLY A 1 107 ? 0.037 1.531 -3.817 1.00 86.44 107 GLY A O 1
ATOM 856 N N . SER A 1 108 ? 0.011 -0.134 -2.317 1.00 82.38 108 SER A N 1
ATOM 857 C CA . SER A 1 108 ? 1.445 -0.455 -2.406 1.00 82.38 108 SER A CA 1
ATOM 858 C C . SER A 1 108 ? 1.846 -1.138 -3.722 1.00 82.38 108 SER A C 1
ATOM 860 O O . SER A 1 108 ? 3.033 -1.232 -4.053 1.00 82.38 108 SER A O 1
ATOM 862 N N . ILE A 1 109 ? 0.862 -1.606 -4.493 1.00 70.25 109 ILE A N 1
ATOM 863 C CA . ILE A 1 109 ? 1.049 -2.197 -5.812 1.00 70.25 109 ILE A CA 1
ATOM 864 C C . ILE A 1 109 ? 1.191 -1.068 -6.847 1.00 70.25 109 ILE A C 1
ATOM 866 O O . ILE A 1 109 ? 0.220 -0.627 -7.455 1.00 70.25 109 ILE A O 1
ATOM 870 N N . HIS A 1 110 ? 2.424 -0.601 -7.065 1.00 61.44 110 HIS A N 1
ATOM 871 C CA . HIS A 1 110 ? 2.794 0.203 -8.236 1.00 61.44 110 HIS A CA 1
ATOM 872 C C . HIS A 1 110 ? 2.377 -0.551 -9.514 1.00 61.44 110 HIS A C 1
ATOM 874 O O . HIS A 1 110 ? 2.963 -1.593 -9.818 1.00 61.44 110 HIS A O 1
ATOM 880 N N . SER A 1 111 ? 1.329 -0.072 -10.199 1.00 51.72 111 SER A N 1
ATOM 881 C CA . SER A 1 111 ? 0.695 -0.618 -11.419 1.00 51.72 111 SER A CA 1
ATOM 882 C C . SER A 1 111 ? 0.905 -2.107 -11.692 1.00 51.72 111 SER A C 1
ATOM 884 O O . SER A 1 111 ? 1.849 -2.542 -12.357 1.00 51.72 111 SER A O 1
ATOM 886 N N . ALA A 1 112 ? -0.053 -2.911 -11.252 1.00 37.25 112 ALA A N 1
ATOM 887 C CA . ALA A 1 112 ? -0.252 -4.277 -11.720 1.00 37.25 112 ALA A CA 1
ATOM 888 C C . ALA A 1 112 ? -1.483 -4.397 -12.629 1.00 37.25 112 ALA A C 1
ATOM 890 O O . ALA A 1 112 ? -2.280 -5.308 -12.459 1.00 37.25 112 ALA A O 1
ATOM 891 N N . SER A 1 113 ? -1.625 -3.477 -13.576 1.00 36.50 113 SER A N 1
ATOM 892 C CA . SER A 1 113 ? -2.542 -3.534 -14.725 1.00 36.50 113 SER A CA 1
ATOM 893 C C . SER A 1 113 ? -2.201 -2.287 -15.552 1.00 36.50 113 SER A C 1
ATOM 895 O O . SER A 1 113 ? -2.352 -1.191 -15.029 1.00 36.50 113 SER A O 1
ATOM 897 N N . ASP A 1 114 ? -1.579 -2.316 -16.726 1.00 34.53 114 ASP A N 1
ATOM 898 C CA . ASP A 1 114 ? -1.713 -3.253 -17.833 1.00 34.53 114 ASP A CA 1
ATOM 899 C C . ASP A 1 114 ? -0.393 -3.453 -18.592 1.00 34.53 114 ASP A C 1
ATOM 901 O O . ASP A 1 114 ? 0.493 -2.603 -18.630 1.00 34.53 114 ASP A O 1
ATOM 905 N N . SER A 1 115 ? -0.275 -4.621 -19.210 1.00 38.56 115 SER A N 1
ATOM 906 C CA . SER A 1 115 ? 0.886 -5.147 -19.930 1.00 38.56 115 SER A CA 1
ATOM 907 C C . SER A 1 115 ? 1.008 -4.665 -21.380 1.00 38.56 115 SER A C 1
ATOM 909 O O . SER A 1 115 ? 1.622 -5.345 -22.192 1.00 38.56 115 SER A O 1
ATOM 911 N N . ASN A 1 116 ? 0.457 -3.507 -21.740 1.00 36.44 116 ASN A N 1
ATOM 912 C CA . ASN A 1 116 ? 0.623 -2.944 -23.078 1.00 36.44 116 ASN A CA 1
ATOM 913 C C . ASN A 1 116 ? 0.443 -1.429 -23.027 1.00 36.44 116 ASN A C 1
ATOM 915 O O . ASN A 1 116 ? -0.692 -0.987 -22.936 1.00 36.44 116 ASN A O 1
ATOM 919 N N . ILE A 1 117 ? 1.535 -0.665 -23.106 1.00 36.09 117 ILE A N 1
ATOM 920 C CA . ILE A 1 117 ? 1.700 0.517 -23.971 1.00 36.09 117 ILE A CA 1
ATOM 921 C C . ILE A 1 117 ? 3.105 1.089 -23.726 1.00 36.09 117 ILE A C 1
ATOM 923 O O . ILE A 1 117 ? 3.495 1.495 -22.636 1.00 36.09 117 ILE A O 1
ATOM 927 N N . CYS A 1 118 ? 3.902 1.054 -24.788 1.00 36.88 118 CYS A N 1
ATOM 928 C CA . CYS A 1 118 ? 5.188 1.716 -24.900 1.00 36.88 118 CYS A CA 1
ATOM 929 C C . CYS A 1 118 ? 4.922 3.158 -25.332 1.00 36.88 118 CYS A C 1
ATOM 931 O O . CYS A 1 118 ? 4.817 3.371 -26.525 1.00 36.88 118 CYS A O 1
ATOM 933 N N . TYR A 1 119 ? 4.786 4.111 -24.406 1.00 35.38 119 TYR A N 1
ATOM 934 C CA . TYR A 1 119 ? 5.112 5.532 -24.608 1.00 35.38 119 TYR A CA 1
ATOM 935 C C . TYR A 1 119 ? 5.323 6.180 -23.231 1.00 35.38 119 TYR A C 1
ATOM 937 O O . TYR A 1 119 ? 4.646 5.846 -22.262 1.00 35.38 119 TYR A O 1
ATOM 945 N N . GLU A 1 120 ? 6.273 7.109 -23.131 1.00 40.81 120 GLU A N 1
ATOM 946 C CA . GLU A 1 120 ? 6.602 7.851 -21.901 1.00 40.81 120 GLU A CA 1
ATOM 947 C C . GLU A 1 120 ? 5.442 8.684 -21.307 1.00 40.81 120 GLU A C 1
ATOM 949 O O . GLU A 1 120 ? 5.591 9.333 -20.277 1.00 40.81 120 GLU A O 1
ATOM 954 N N . SER A 1 121 ? 4.257 8.648 -21.914 1.00 42.06 121 SER A N 1
ATOM 955 C CA . SER A 1 121 ? 3.041 9.334 -21.471 1.00 42.06 121 SER A CA 1
ATOM 956 C C . SER A 1 121 ? 2.325 8.663 -20.286 1.00 42.06 121 SER A C 1
ATOM 958 O O . SER A 1 121 ? 1.527 9.326 -19.630 1.00 42.06 121 SER A O 1
ATOM 960 N N . ASP A 1 122 ? 2.641 7.404 -19.954 1.00 44.78 122 ASP A N 1
ATOM 961 C CA . ASP A 1 122 ? 2.126 6.699 -18.756 1.00 44.78 122 ASP A CA 1
ATOM 962 C C . ASP A 1 122 ? 2.927 7.015 -17.469 1.00 44.78 122 ASP A C 1
ATOM 964 O O . ASP A 1 122 ? 2.707 6.444 -16.395 1.00 44.78 122 ASP A O 1
ATOM 968 N N . TRP A 1 123 ? 3.890 7.939 -17.552 1.00 47.22 123 TRP A N 1
ATOM 969 C CA . TRP A 1 123 ? 4.908 8.163 -16.527 1.00 47.22 123 TRP A CA 1
ATOM 970 C C . TRP A 1 123 ? 4.501 9.246 -15.532 1.00 47.22 123 TRP A C 1
ATOM 972 O O . TRP A 1 123 ? 5.165 10.270 -15.379 1.00 47.22 123 TRP A O 1
ATOM 982 N N . LYS A 1 124 ? 3.421 8.976 -14.797 1.00 52.28 124 LYS A N 1
ATOM 983 C CA . LYS A 1 124 ? 3.387 9.238 -13.351 1.00 52.28 124 LYS A CA 1
ATOM 984 C C . LYS A 1 124 ? 2.284 8.423 -12.693 1.00 52.28 124 LYS A C 1
ATOM 986 O O . LYS A 1 124 ? 1.285 8.922 -12.182 1.00 52.28 124 LYS A O 1
ATOM 991 N N . LEU A 1 125 ? 2.517 7.117 -12.698 1.00 60.12 125 LEU A N 1
ATOM 992 C CA . LEU A 1 125 ? 2.131 6.266 -11.584 1.00 60.12 125 LEU A CA 1
ATOM 993 C C . LEU A 1 125 ? 2.268 7.036 -10.269 1.00 60.12 125 LEU A C 1
ATOM 995 O O . LEU A 1 125 ? 3.267 7.730 -10.087 1.00 60.12 125 LEU A O 1
ATOM 999 N N . ARG A 1 126 ? 1.253 6.950 -9.400 1.00 79.00 126 ARG A N 1
ATOM 1000 C CA . ARG A 1 126 ? 1.223 7.606 -8.085 1.00 79.00 126 ARG A CA 1
ATOM 1001 C C . ARG A 1 126 ? 2.303 7.016 -7.171 1.00 79.00 126 ARG A C 1
ATOM 1003 O O . ARG A 1 126 ? 2.017 6.232 -6.265 1.00 79.00 126 ARG A O 1
ATOM 1010 N N . GLU A 1 127 ? 3.552 7.331 -7.489 1.00 77.69 127 GLU A N 1
ATOM 1011 C CA . GLU A 1 127 ? 4.742 6.713 -6.940 1.00 77.69 127 GLU A CA 1
ATOM 1012 C C . GLU A 1 127 ? 4.939 7.067 -5.481 1.00 77.69 127 GLU A C 1
ATOM 1014 O O . GLU A 1 127 ? 5.220 6.192 -4.658 1.00 77.69 127 GLU A O 1
ATOM 1019 N N . ILE A 1 128 ? 4.725 8.340 -5.160 1.00 84.56 128 ILE A N 1
ATOM 1020 C CA . ILE A 1 128 ? 4.801 8.850 -3.800 1.00 84.56 128 ILE A CA 1
ATOM 1021 C C . ILE A 1 128 ? 3.725 8.152 -2.975 1.00 84.56 128 ILE A C 1
ATOM 1023 O O . ILE A 1 128 ? 4.024 7.594 -1.925 1.00 84.56 128 ILE A O 1
ATOM 1027 N N . PHE A 1 129 ? 2.497 8.082 -3.485 1.00 90.12 129 PHE A N 1
ATOM 1028 C CA . PHE A 1 129 ? 1.402 7.405 -2.793 1.00 90.12 129 PHE A CA 1
ATOM 1029 C C . PHE A 1 129 ? 1.669 5.917 -2.558 1.00 90.12 129 PHE A C 1
ATOM 1031 O O . PHE A 1 129 ? 1.465 5.425 -1.447 1.00 90.12 129 PHE A O 1
ATOM 1038 N N . ALA A 1 130 ? 2.107 5.188 -3.585 1.00 85.75 130 ALA A N 1
ATOM 1039 C CA . ALA A 1 130 ? 2.347 3.756 -3.477 1.00 85.75 130 ALA A CA 1
ATOM 1040 C C . ALA A 1 130 ? 3.501 3.454 -2.515 1.00 85.75 130 ALA A C 1
ATOM 1042 O O . ALA A 1 130 ? 3.408 2.532 -1.699 1.00 85.75 130 ALA A O 1
ATOM 1043 N N . LYS A 1 131 ? 4.549 4.287 -2.536 1.00 84.38 131 LYS A N 1
ATOM 1044 C CA . LYS A 1 131 ? 5.624 4.253 -1.546 1.00 84.38 131 LYS A CA 1
ATOM 1045 C C . LYS A 1 131 ? 5.091 4.516 -0.134 1.00 84.38 131 LYS A C 1
ATOM 1047 O O . LYS A 1 131 ? 5.374 3.723 0.758 1.00 84.38 131 LYS A O 1
ATOM 1052 N N . THR A 1 132 ? 4.272 5.548 0.073 1.00 90.25 132 THR A N 1
ATOM 1053 C CA . THR A 1 132 ? 3.694 5.865 1.391 1.00 90.25 132 THR A CA 1
ATOM 1054 C C . THR A 1 132 ? 2.787 4.741 1.904 1.00 90.25 132 THR A C 1
ATOM 1056 O O . THR A 1 132 ? 2.865 4.382 3.081 1.00 90.25 132 THR A O 1
ATOM 1059 N N . CYS A 1 133 ? 1.972 4.125 1.039 1.00 90.62 133 CYS A N 1
ATOM 1060 C CA . CYS A 1 133 ? 1.160 2.952 1.386 1.00 90.62 133 CYS A CA 1
ATOM 1061 C C . CYS A 1 133 ? 2.033 1.784 1.838 1.00 90.62 133 CYS A C 1
ATOM 1063 O O . CYS A 1 133 ? 1.776 1.171 2.875 1.00 90.62 133 CYS A O 1
ATOM 1065 N N . PHE A 1 134 ? 3.081 1.496 1.066 1.00 85.75 134 PHE A N 1
ATOM 1066 C CA . PHE A 1 134 ? 4.012 0.427 1.372 1.00 85.75 134 PHE A CA 1
ATOM 1067 C C . PHE A 1 134 ? 4.739 0.671 2.702 1.00 85.75 134 PHE A C 1
ATOM 1069 O O . PHE A 1 134 ? 4.778 -0.218 3.549 1.00 85.75 134 PHE A O 1
ATOM 1076 N N . GLU A 1 135 ? 5.313 1.861 2.901 1.00 85.81 135 GLU A N 1
ATOM 1077 C CA . GLU A 1 135 ? 6.058 2.201 4.119 1.00 85.81 135 GLU A CA 1
ATOM 1078 C C . GLU A 1 135 ? 5.160 2.107 5.350 1.00 85.81 135 GLU A C 1
ATOM 1080 O O . GLU A 1 135 ? 5.564 1.546 6.366 1.00 85.81 135 GLU A O 1
ATOM 1085 N N . THR A 1 136 ? 3.920 2.580 5.234 1.00 90.69 136 THR A N 1
ATOM 1086 C CA . THR A 1 136 ? 2.917 2.500 6.300 1.00 90.69 136 THR A CA 1
ATOM 1087 C C . THR A 1 136 ? 2.569 1.048 6.628 1.00 90.69 136 THR A C 1
ATOM 1089 O O . THR A 1 136 ? 2.544 0.663 7.799 1.00 90.69 136 THR A O 1
ATOM 1092 N N . LEU A 1 137 ? 2.357 0.212 5.606 1.00 88.06 137 LEU A N 1
ATOM 1093 C CA . LEU A 1 137 ? 2.069 -1.211 5.778 1.00 88.06 137 LEU A CA 1
ATOM 1094 C C . LEU A 1 137 ? 3.251 -1.955 6.416 1.00 88.06 137 LEU A C 1
ATOM 1096 O O . LEU A 1 137 ? 3.051 -2.788 7.303 1.00 88.06 137 LEU A O 1
ATOM 1100 N N . LEU A 1 138 ? 4.480 -1.634 6.002 1.00 83.31 138 LEU A N 1
ATOM 1101 C CA . LEU A 1 138 ? 5.703 -2.195 6.571 1.00 83.31 138 LEU A CA 1
ATOM 1102 C C . LEU A 1 138 ? 5.870 -1.775 8.033 1.00 83.31 138 LEU A C 1
ATOM 1104 O O . LEU A 1 138 ? 6.079 -2.632 8.884 1.00 83.31 138 LEU A O 1
ATOM 1108 N N . GLN A 1 139 ? 5.724 -0.488 8.351 1.00 84.56 139 GLN A N 1
ATOM 1109 C CA . GLN A 1 139 ? 5.799 0.001 9.729 1.00 84.56 139 GLN A CA 1
ATOM 1110 C C . GLN A 1 139 ? 4.772 -0.703 10.618 1.00 84.56 139 GLN A C 1
ATOM 1112 O O . GLN A 1 139 ? 5.136 -1.240 11.660 1.00 84.56 139 GLN A O 1
ATOM 1117 N N . PHE A 1 140 ? 3.516 -0.793 10.180 1.00 85.88 140 PHE A N 1
ATOM 1118 C CA . PHE A 1 140 ? 2.478 -1.500 10.931 1.00 85.88 140 PHE A CA 1
ATOM 1119 C C . PHE A 1 140 ? 2.805 -2.980 11.156 1.00 85.88 140 PHE A C 1
ATOM 1121 O O . PHE A 1 140 ? 2.581 -3.500 12.245 1.00 85.88 140 PHE A O 1
ATOM 1128 N N . SER A 1 141 ? 3.381 -3.637 10.148 1.00 80.44 141 SER A N 1
ATOM 1129 C CA . SER A 1 141 ? 3.778 -5.047 10.210 1.00 80.44 141 SER A CA 1
ATOM 1130 C C . SER A 1 141 ? 4.950 -5.313 11.160 1.00 80.44 141 SER A C 1
ATOM 1132 O O . SER A 1 141 ? 5.051 -6.406 11.708 1.00 80.44 141 SER A O 1
ATOM 1134 N N . LEU A 1 142 ? 5.852 -4.340 11.334 1.00 70.94 142 LEU A N 1
ATOM 1135 C CA . LEU A 1 142 ? 7.079 -4.482 12.127 1.00 70.94 142 LEU A CA 1
ATOM 1136 C C . LEU A 1 142 ? 6.947 -3.977 13.576 1.00 70.94 142 LEU A C 1
ATOM 1138 O O . LEU A 1 142 ? 7.775 -4.324 14.417 1.00 70.94 142 LEU A O 1
ATOM 1142 N N . LEU A 1 143 ? 5.946 -3.149 13.889 1.00 62.69 143 LEU A N 1
ATOM 1143 C CA . LEU A 1 143 ? 5.808 -2.449 15.180 1.00 62.69 143 LEU A CA 1
ATOM 1144 C C . LEU A 1 143 ? 5.250 -3.306 16.339 1.00 62.69 143 LEU A C 1
ATOM 1146 O O . LEU A 1 143 ? 4.636 -2.777 17.269 1.00 62.69 143 LEU A O 1
ATOM 1150 N N . ASP A 1 144 ? 5.497 -4.616 16.346 1.00 53.81 144 ASP A N 1
ATOM 1151 C CA . ASP A 1 144 ? 4.906 -5.534 17.334 1.00 53.81 144 ASP A CA 1
ATOM 1152 C C . ASP A 1 144 ? 5.690 -5.689 18.656 1.00 53.81 144 ASP A C 1
ATOM 1154 O O . ASP A 1 144 ? 5.295 -6.482 19.515 1.00 53.81 144 ASP A O 1
ATOM 1158 N N . ASP A 1 145 ? 6.754 -4.901 18.877 1.00 46.12 145 ASP A N 1
ATOM 1159 C CA . ASP A 1 145 ? 7.663 -5.117 20.020 1.00 46.12 145 ASP A CA 1
ATOM 1160 C C . ASP A 1 145 ? 7.899 -3.924 20.970 1.00 46.12 145 ASP A C 1
ATOM 1162 O O . ASP A 1 145 ? 8.568 -4.093 21.987 1.00 46.12 145 ASP A O 1
ATOM 1166 N N . THR A 1 146 ? 7.339 -2.727 20.753 1.00 39.06 146 THR A N 1
ATOM 1167 C CA . THR A 1 146 ? 7.603 -1.593 21.680 1.00 39.06 146 THR A CA 1
ATOM 1168 C C . THR A 1 146 ? 6.586 -1.458 22.825 1.00 39.06 146 THR A C 1
ATOM 1170 O O . THR A 1 146 ? 6.796 -0.664 23.736 1.00 39.06 146 THR A O 1
ATOM 1173 N N . CYS A 1 147 ? 5.492 -2.231 22.843 1.00 36.22 147 CYS A N 1
ATOM 1174 C CA . CYS A 1 147 ? 4.378 -1.952 23.762 1.00 36.22 147 CYS A CA 1
ATOM 1175 C C . CYS A 1 147 ? 3.649 -3.165 24.375 1.00 36.22 147 CYS A C 1
ATOM 1177 O O . CYS A 1 147 ? 2.443 -3.077 24.572 1.00 36.22 147 CYS A O 1
ATOM 1179 N N . ASN A 1 148 ? 4.327 -4.271 24.739 1.00 30.56 148 ASN A N 1
ATOM 1180 C CA . ASN A 1 148 ? 3.753 -5.200 25.739 1.00 30.56 148 ASN A CA 1
ATOM 1181 C C . ASN A 1 148 ? 4.751 -6.208 26.354 1.00 30.56 148 ASN A C 1
ATOM 1183 O O . ASN A 1 148 ? 4.760 -7.395 26.034 1.00 30.56 148 ASN A O 1
ATOM 1187 N N . ASN A 1 149 ? 5.560 -5.759 27.317 1.00 29.84 149 ASN A N 1
ATOM 1188 C CA . ASN A 1 149 ? 6.161 -6.653 28.314 1.00 29.84 149 ASN A CA 1
ATOM 1189 C C . ASN A 1 149 ? 5.128 -6.913 29.423 1.00 29.84 149 ASN A C 1
ATOM 1191 O O . ASN A 1 149 ? 5.196 -6.262 30.462 1.00 29.84 149 ASN A O 1
ATOM 1195 N N . ASN A 1 150 ? 4.145 -7.798 29.197 1.00 36.34 150 ASN A N 1
ATOM 1196 C CA . ASN A 1 150 ? 3.581 -8.681 30.234 1.00 36.34 150 ASN A CA 1
ATOM 1197 C C . ASN A 1 150 ? 2.362 -9.505 29.773 1.00 36.34 150 ASN A C 1
ATOM 1199 O O . ASN A 1 150 ? 1.390 -8.962 29.261 1.00 36.34 150 ASN A O 1
ATOM 1203 N N . ARG A 1 151 ? 2.398 -10.784 30.186 1.00 30.50 151 ARG A N 1
ATOM 1204 C CA . ARG A 1 151 ? 1.331 -11.805 30.325 1.00 30.50 151 ARG A CA 1
ATOM 1205 C C . ARG A 1 151 ? 1.077 -12.785 29.168 1.00 30.50 151 ARG A C 1
ATOM 1207 O O . ARG A 1 151 ? 0.373 -12.507 28.212 1.00 30.50 151 ARG A O 1
ATOM 1214 N N . ASN A 1 152 ? 1.606 -13.990 29.407 1.00 31.31 152 ASN A N 1
ATOM 1215 C CA . ASN A 1 152 ? 1.006 -15.323 29.265 1.00 31.31 152 ASN A CA 1
ATOM 1216 C C . ASN A 1 152 ? 0.111 -15.626 28.051 1.00 31.31 152 ASN A C 1
ATOM 1218 O O . ASN A 1 152 ? -1.070 -15.307 28.039 1.00 31.31 152 ASN A O 1
ATOM 1222 N N . SER A 1 153 ? 0.706 -16.405 27.136 1.00 33.75 153 SER A N 1
ATOM 1223 C CA . SER A 1 153 ? 0.251 -17.718 26.638 1.00 33.75 153 SER A CA 1
ATOM 1224 C C . SER A 1 153 ? -1.255 -17.966 26.574 1.00 33.75 153 SER A C 1
ATOM 1226 O O . SER A 1 153 ? -1.880 -18.064 27.623 1.00 33.75 153 SER A O 1
ATOM 1228 N N . LEU A 1 154 ? -1.762 -18.262 25.370 1.00 27.27 154 LEU A N 1
ATOM 1229 C CA . LEU A 1 154 ? -2.577 -19.453 25.104 1.00 27.27 154 LEU A CA 1
ATOM 1230 C C . LEU A 1 154 ? -2.496 -19.842 23.614 1.00 27.27 154 LEU A C 1
ATOM 1232 O O . LEU A 1 154 ? -2.345 -19.020 22.716 1.00 27.27 154 LEU A O 1
ATOM 1236 N N . THR A 1 155 ? -2.529 -21.150 23.411 1.00 29.31 155 THR A N 1
ATOM 1237 C CA . THR A 1 155 ? -2.283 -21.959 22.213 1.00 29.31 155 THR A CA 1
ATOM 1238 C C . THR A 1 155 ? -3.244 -21.704 21.047 1.00 29.31 155 THR A C 1
ATOM 1240 O O . THR A 1 155 ? -4.455 -21.720 21.246 1.00 29.31 155 THR A O 1
ATOM 1243 N N . ALA A 1 156 ? -2.718 -21.597 19.819 1.00 27.86 156 ALA A N 1
ATOM 1244 C CA . ALA A 1 156 ? -3.505 -21.609 18.583 1.00 27.86 156 ALA A CA 1
ATOM 1245 C C . ALA A 1 156 ? -3.293 -22.923 17.809 1.00 27.86 156 ALA A C 1
ATOM 1247 O O . ALA A 1 156 ? -2.229 -23.168 17.241 1.00 27.86 156 ALA A O 1
ATOM 1248 N N . THR A 1 157 ? -4.324 -23.762 17.775 1.00 27.67 157 THR A N 1
ATOM 1249 C CA . THR A 1 157 ? -4.522 -24.807 16.768 1.00 27.67 157 THR A CA 1
ATOM 1250 C C . THR A 1 157 ? -5.066 -24.153 15.497 1.00 27.67 157 THR A C 1
ATOM 1252 O O . THR A 1 157 ? -6.172 -23.622 15.502 1.00 27.67 157 THR A O 1
ATOM 1255 N N . ALA A 1 158 ? -4.316 -24.203 14.395 1.00 28.73 158 ALA A N 1
ATOM 1256 C CA . ALA A 1 158 ? -4.832 -23.868 13.069 1.00 28.73 158 ALA A CA 1
ATOM 1257 C C . ALA A 1 158 ? -4.448 -24.976 12.080 1.00 28.73 158 ALA A C 1
ATOM 1259 O O . ALA A 1 158 ? -3.279 -25.155 11.737 1.00 28.73 158 ALA A O 1
ATOM 1260 N N . ALA A 1 159 ? -5.461 -25.749 11.684 1.00 25.53 159 ALA A N 1
ATOM 1261 C CA . ALA A 1 159 ? -5.405 -26.724 10.605 1.00 25.53 159 ALA A CA 1
ATOM 1262 C C . ALA A 1 159 ? -5.331 -26.015 9.239 1.00 25.53 159 ALA A C 1
ATOM 1264 O O . ALA A 1 159 ? -5.734 -24.862 9.098 1.00 25.53 159 ALA A O 1
ATOM 1265 N N . GLY A 1 160 ? -4.763 -26.719 8.258 1.00 30.31 160 GLY A N 1
ATOM 1266 C CA . GLY A 1 160 ? -4.229 -26.176 7.011 1.00 30.31 160 GLY A CA 1
ATOM 1267 C C . GLY A 1 160 ? -5.180 -25.337 6.156 1.00 30.31 160 GLY A C 1
ATOM 1268 O O . GLY A 1 160 ? -6.316 -25.717 5.887 1.00 30.31 160 GLY A O 1
ATOM 1269 N N . ALA A 1 161 ? -4.634 -24.238 5.636 1.00 28.83 161 ALA A N 1
ATOM 1270 C CA . ALA A 1 161 ? -5.169 -23.492 4.507 1.00 28.83 161 ALA A CA 1
ATOM 1271 C C . ALA A 1 161 ? -4.064 -23.358 3.446 1.00 28.83 161 ALA A C 1
ATOM 1273 O O . ALA A 1 161 ? -2.952 -22.919 3.737 1.00 28.83 161 ALA A O 1
ATOM 1274 N N . THR A 1 162 ? -4.351 -23.798 2.222 1.00 28.31 162 THR A N 1
ATOM 1275 C CA . THR A 1 162 ? -3.430 -23.781 1.077 1.00 28.31 162 THR A CA 1
ATOM 1276 C C . THR A 1 162 ? -3.284 -22.383 0.467 1.00 28.31 162 THR A C 1
ATOM 1278 O O . THR A 1 162 ? -4.241 -21.612 0.428 1.00 28.31 162 THR A O 1
ATOM 1281 N N . VAL A 1 163 ? -2.104 -22.103 -0.093 1.00 35.09 163 VAL A N 1
ATOM 1282 C CA . VAL A 1 163 ? -1.615 -20.802 -0.605 1.00 35.09 163 VAL A CA 1
ATOM 1283 C C . VAL A 1 163 ? -2.546 -20.112 -1.627 1.00 35.09 163 VAL A C 1
ATOM 1285 O O . VAL A 1 163 ? -2.615 -18.888 -1.654 1.00 35.09 163 VAL A O 1
ATOM 1288 N N . ALA A 1 164 ? -3.343 -20.857 -2.403 1.00 28.97 164 ALA A N 1
ATOM 1289 C CA . ALA A 1 164 ? -4.330 -20.284 -3.333 1.00 28.97 164 ALA A CA 1
ATOM 1290 C C . ALA A 1 164 ? -5.558 -19.645 -2.638 1.00 28.97 164 ALA A C 1
ATOM 1292 O O . ALA A 1 164 ? -6.226 -18.792 -3.217 1.00 28.97 164 ALA A O 1
ATOM 1293 N N . GLY A 1 165 ? -5.847 -20.022 -1.388 1.00 30.44 165 GLY A N 1
ATOM 1294 C CA . GLY A 1 165 ? -6.989 -19.518 -0.622 1.00 30.44 165 GLY A CA 1
ATOM 1295 C C . GLY A 1 165 ? -6.761 -18.151 0.024 1.00 30.44 165 GLY A C 1
ATOM 1296 O O . GLY A 1 165 ? -7.729 -17.487 0.372 1.00 30.44 165 GLY A O 1
ATOM 1297 N N . VAL A 1 166 ? -5.513 -17.691 0.156 1.00 40.09 166 VAL A N 1
ATOM 1298 C CA . VAL A 1 166 ? -5.192 -16.429 0.852 1.00 40.09 166 VAL A CA 1
ATOM 1299 C C . VAL A 1 166 ? -5.619 -15.209 0.024 1.00 40.09 166 VAL A C 1
ATOM 1301 O O . VAL A 1 166 ? -6.211 -14.280 0.567 1.00 40.09 166 VAL A O 1
ATOM 1304 N N . ASN A 1 167 ? -5.437 -15.250 -1.303 1.00 41.00 167 ASN A N 1
ATOM 1305 C CA . ASN A 1 167 ? -5.896 -14.188 -2.212 1.00 41.00 167 ASN A CA 1
ATOM 1306 C C . ASN A 1 167 ? -7.434 -14.155 -2.357 1.00 41.00 167 ASN A C 1
ATOM 1308 O O . ASN A 1 167 ? -8.023 -13.082 -2.482 1.00 41.00 167 ASN A O 1
ATOM 1312 N N . ALA A 1 168 ? -8.103 -15.312 -2.275 1.00 37.88 168 ALA A N 1
ATOM 1313 C CA . ALA A 1 168 ? -9.567 -15.391 -2.227 1.00 37.88 168 ALA A CA 1
ATOM 1314 C C . ALA A 1 168 ? -10.135 -14.964 -0.856 1.00 37.88 168 ALA A C 1
ATOM 1316 O O . ALA A 1 168 ? -11.214 -14.383 -0.780 1.00 37.88 168 ALA A O 1
ATOM 1317 N N . ALA A 1 169 ? -9.398 -15.206 0.231 1.00 40.50 169 ALA A N 1
ATOM 1318 C CA . ALA A 1 169 ? -9.774 -14.764 1.569 1.00 40.50 169 ALA A CA 1
ATOM 1319 C C . ALA A 1 169 ? -9.636 -13.241 1.715 1.00 40.50 169 ALA A C 1
ATOM 1321 O O . ALA A 1 169 ? -10.536 -12.615 2.246 1.00 40.50 169 ALA A O 1
ATOM 1322 N N . LEU A 1 170 ? -8.588 -12.611 1.171 1.00 44.31 170 LEU A N 1
ATOM 1323 C CA . LEU A 1 170 ? -8.434 -11.144 1.182 1.00 44.31 170 LEU A CA 1
ATOM 1324 C C . LEU A 1 170 ? -9.533 -10.395 0.400 1.00 44.31 170 LEU A C 1
ATOM 1326 O O . LEU A 1 170 ? -9.787 -9.228 0.685 1.00 44.31 170 LEU A O 1
ATOM 1330 N N . THR A 1 171 ? -10.188 -11.047 -0.567 1.00 38.59 171 THR A N 1
ATOM 1331 C CA . THR A 1 171 ? -11.237 -10.448 -1.416 1.00 38.59 171 THR A CA 1
ATOM 1332 C C . THR A 1 171 ? -12.662 -10.696 -0.909 1.00 38.59 171 THR A C 1
ATOM 1334 O O . THR A 1 171 ? -13.565 -9.945 -1.269 1.00 38.59 171 THR A O 1
ATOM 1337 N N . ASN A 1 172 ? -12.876 -11.684 -0.030 1.00 39.62 172 ASN A N 1
ATOM 1338 C CA . ASN A 1 172 ? -14.173 -11.972 0.587 1.00 39.62 172 ASN A CA 1
ATOM 1339 C C . ASN A 1 172 ? -14.157 -11.637 2.086 1.00 39.62 172 ASN A C 1
ATOM 1341 O O . ASN A 1 172 ? -13.799 -12.465 2.925 1.00 39.62 172 ASN A O 1
ATOM 1345 N N . ALA A 1 173 ? -14.644 -10.443 2.434 1.00 38.19 173 ALA A N 1
ATOM 1346 C CA . ALA A 1 173 ? -14.822 -9.988 3.819 1.00 38.19 173 ALA A CA 1
ATOM 1347 C C . ALA A 1 173 ? -15.696 -10.933 4.684 1.00 38.19 173 ALA A C 1
ATOM 1349 O O . ALA A 1 173 ? -15.601 -10.919 5.909 1.00 38.19 173 ALA A O 1
ATOM 1350 N N . ASN A 1 174 ? -16.498 -11.805 4.061 1.00 37.72 174 ASN A N 1
ATOM 1351 C CA . ASN A 1 174 ? -17.483 -12.653 4.739 1.00 37.72 174 ASN A CA 1
ATOM 1352 C C . ASN A 1 174 ? -16.931 -13.950 5.365 1.00 37.72 174 ASN A C 1
ATOM 1354 O O . ASN A 1 174 ? -17.689 -14.656 6.024 1.00 37.72 174 ASN A O 1
ATOM 1358 N N . VAL A 1 175 ? -15.650 -14.298 5.190 1.00 40.06 175 VAL A N 1
ATOM 1359 C CA . VAL A 1 175 ? -15.086 -15.561 5.732 1.00 40.06 175 VAL A CA 1
ATOM 1360 C C . VAL A 1 175 ? -14.460 -15.389 7.131 1.00 40.06 175 VAL A C 1
ATOM 1362 O O . VAL A 1 175 ? -14.133 -16.368 7.797 1.00 40.06 175 VAL A O 1
ATOM 1365 N N . PHE A 1 176 ? -14.336 -14.161 7.644 1.00 43.06 176 PHE A N 1
ATOM 1366 C CA . PHE A 1 176 ? -13.543 -13.872 8.850 1.00 43.06 176 PHE A CA 1
ATOM 1367 C C . PHE A 1 176 ? -14.324 -13.794 10.171 1.00 43.06 176 PHE A C 1
ATOM 1369 O O . PHE A 1 176 ? -13.745 -13.464 11.204 1.00 43.06 176 PHE A O 1
ATOM 1376 N N . THR A 1 177 ? -15.622 -14.106 10.186 1.00 33.97 177 THR A N 1
ATOM 1377 C CA . THR A 1 177 ? -16.499 -13.791 11.331 1.00 33.97 177 THR A CA 1
ATOM 1378 C C . THR A 1 177 ? -16.335 -14.680 12.572 1.00 33.97 177 THR A C 1
ATOM 1380 O O . THR A 1 177 ? -16.950 -14.380 13.590 1.00 33.97 177 THR A O 1
ATOM 1383 N N . ASN A 1 178 ? -15.505 -15.732 12.559 1.00 34.62 178 ASN A N 1
ATOM 1384 C CA . ASN A 1 178 ? -15.508 -16.748 13.629 1.00 34.62 178 ASN A CA 1
ATOM 1385 C C . ASN A 1 178 ? -14.170 -16.945 14.368 1.00 34.62 178 ASN A C 1
ATOM 1387 O O . ASN A 1 178 ? -13.806 -18.076 14.686 1.00 34.62 178 ASN A O 1
ATOM 1391 N N . VAL A 1 179 ? -13.445 -15.872 14.704 1.00 35.84 179 VAL A N 1
ATOM 1392 C CA . VAL A 1 179 ? -12.372 -15.950 15.719 1.00 35.84 179 VAL A CA 1
ATOM 1393 C C . VAL A 1 179 ? -12.513 -14.803 16.718 1.00 35.84 179 VAL A C 1
ATOM 1395 O O . VAL A 1 179 ? -11.904 -13.743 16.600 1.00 35.84 179 VAL A O 1
ATOM 1398 N N . SER A 1 180 ? -13.359 -15.021 17.721 1.00 35.47 180 SER A N 1
ATOM 1399 C CA . SER A 1 180 ? -13.511 -14.146 18.882 1.00 35.47 180 SER A CA 1
ATOM 1400 C C . SER A 1 180 ? -12.445 -14.502 19.922 1.00 35.47 180 SER A C 1
ATOM 1402 O O . SER A 1 180 ? -12.618 -15.433 20.703 1.00 35.47 180 SER A O 1
ATOM 1404 N N . GLY A 1 181 ? -11.324 -13.780 19.927 1.00 35.06 181 GLY A N 1
ATOM 1405 C CA . GLY A 1 181 ? -10.295 -13.951 20.953 1.00 35.06 181 GLY A CA 1
ATOM 1406 C C . GLY A 1 181 ? -9.094 -13.025 20.776 1.00 35.06 181 GLY A C 1
ATOM 1407 O O . GLY A 1 181 ? -8.187 -13.336 20.016 1.00 35.06 181 GLY A O 1
ATOM 1408 N N . GLY A 1 182 ? -9.095 -11.891 21.482 1.00 38.97 182 GLY A N 1
ATOM 1409 C CA . GLY A 1 182 ? -7.908 -11.212 22.032 1.00 38.97 182 GLY A CA 1
ATOM 1410 C C . GLY A 1 182 ? -6.715 -10.815 21.143 1.00 38.97 182 GLY A C 1
ATOM 1411 O O . GLY A 1 182 ? -5.727 -10.367 21.711 1.00 38.97 182 GLY A O 1
ATOM 1412 N N . GLY A 1 183 ? -6.753 -10.947 19.813 1.00 50.25 183 GLY A N 1
ATOM 1413 C CA . GLY A 1 183 ? -5.537 -10.854 18.983 1.00 50.25 183 GLY A CA 1
ATOM 1414 C C . GLY A 1 183 ? -5.709 -10.214 17.608 1.00 50.25 183 GLY A C 1
ATOM 1415 O O . GLY A 1 183 ? -4.996 -10.573 16.675 1.00 50.25 183 GLY A O 1
ATOM 1416 N N . GLY A 1 184 ? -6.664 -9.300 17.422 1.00 55.22 184 GLY A N 1
ATOM 1417 C CA . GLY A 1 184 ? -6.913 -8.743 16.088 1.00 55.22 184 GLY A CA 1
ATOM 1418 C C . GLY A 1 184 ? -5.822 -7.807 15.554 1.00 55.22 184 GLY A C 1
ATOM 1419 O O . GLY A 1 184 ? -5.671 -7.724 14.337 1.00 55.22 184 GLY A O 1
ATOM 1420 N N . LYS A 1 185 ? -5.008 -7.175 16.418 1.00 59.91 185 LYS A N 1
ATOM 1421 C CA . LYS A 1 185 ? -3.794 -6.457 15.981 1.00 59.91 185 LYS A CA 1
ATOM 1422 C C . LYS A 1 185 ? -2.750 -7.445 15.451 1.00 59.91 185 LYS A C 1
ATOM 1424 O O . LYS A 1 185 ? -2.315 -7.299 14.316 1.00 59.91 185 LYS A O 1
ATOM 1429 N N . ASP A 1 186 ? -2.458 -8.504 16.202 1.00 66.88 186 ASP A N 1
ATOM 1430 C CA . ASP A 1 186 ? -1.530 -9.571 15.800 1.00 66.88 186 ASP A CA 1
ATOM 1431 C C . ASP A 1 186 ? -2.016 -10.303 14.538 1.00 66.88 186 ASP A C 1
ATOM 1433 O O . ASP A 1 186 ? -1.237 -10.768 13.709 1.00 66.88 186 ASP A O 1
ATOM 1437 N N . PHE A 1 187 ? -3.331 -10.444 14.364 1.00 70.62 187 PHE A N 1
ATOM 1438 C CA . PHE A 1 187 ? -3.916 -11.019 13.156 1.00 70.62 187 PHE A CA 1
ATOM 1439 C C . PHE A 1 187 ? -3.758 -10.093 11.944 1.00 70.62 187 PHE A C 1
ATOM 1441 O O . PHE A 1 187 ? -3.277 -10.539 10.902 1.00 70.62 187 PHE A O 1
ATOM 1448 N N . ALA A 1 188 ? -4.088 -8.806 12.087 1.00 72.06 188 ALA A N 1
ATOM 1449 C CA . ALA A 1 188 ? -3.910 -7.816 11.029 1.00 72.06 188 ALA A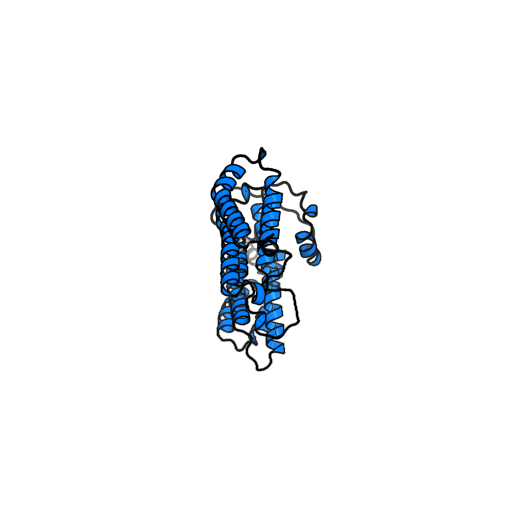 CA 1
ATOM 1450 C C . ALA A 1 188 ? -2.431 -7.628 10.655 1.00 72.06 188 ALA A C 1
ATOM 1452 O O . ALA A 1 188 ? -2.109 -7.578 9.472 1.00 72.06 188 ALA A O 1
ATOM 1453 N N . GLY A 1 189 ? -1.527 -7.609 11.640 1.00 75.31 189 GLY A N 1
ATOM 1454 C CA . GLY A 1 189 ? -0.080 -7.571 11.427 1.00 75.31 189 GLY A CA 1
ATOM 1455 C C . GLY A 1 189 ? 0.423 -8.800 10.666 1.00 75.31 189 GLY A C 1
ATOM 1456 O O . GLY A 1 189 ? 1.132 -8.666 9.672 1.00 75.31 189 GLY A O 1
ATOM 1457 N N . ARG A 1 190 ? -0.017 -10.012 11.037 1.00 76.62 190 ARG A N 1
ATOM 1458 C CA . ARG A 1 190 ? 0.332 -11.247 10.303 1.00 76.62 190 ARG A CA 1
ATOM 1459 C C . ARG A 1 190 ? -0.175 -11.251 8.859 1.00 76.62 190 ARG A C 1
ATOM 1461 O O . ARG A 1 190 ? 0.532 -11.730 7.966 1.00 76.62 190 ARG A O 1
ATOM 1468 N N . LEU A 1 191 ? -1.379 -10.734 8.623 1.00 75.19 191 LEU A N 1
ATOM 1469 C CA . LEU A 1 191 ? -1.919 -10.560 7.273 1.00 75.19 191 LEU A CA 1
ATOM 1470 C C . LEU A 1 191 ? -1.107 -9.536 6.478 1.00 75.19 191 LEU A C 1
ATOM 1472 O O . LEU A 1 191 ? -0.754 -9.810 5.334 1.00 75.19 191 LEU A O 1
ATOM 1476 N N . ALA A 1 192 ? -0.756 -8.408 7.095 1.00 80.75 192 ALA A N 1
ATOM 1477 C CA . ALA A 1 192 ? 0.049 -7.363 6.479 1.00 80.75 192 ALA A CA 1
ATOM 1478 C C . ALA A 1 192 ? 1.438 -7.880 6.063 1.00 80.75 192 ALA A C 1
ATOM 1480 O O . ALA A 1 192 ? 1.840 -7.674 4.920 1.00 80.75 192 ALA A O 1
ATOM 1481 N N . VAL A 1 193 ? 2.117 -8.658 6.916 1.00 84.12 193 VAL A N 1
ATOM 1482 C CA . VAL A 1 193 ? 3.391 -9.318 6.567 1.00 84.12 193 VAL A CA 1
ATOM 1483 C C . VAL A 1 193 ? 3.226 -10.255 5.367 1.00 84.12 193 VAL A C 1
ATOM 1485 O O . VAL A 1 193 ? 4.031 -10.220 4.440 1.00 84.12 193 VAL A O 1
ATOM 1488 N N . THR A 1 194 ? 2.179 -11.084 5.355 1.00 83.44 194 THR A N 1
ATOM 1489 C CA . THR A 1 194 ? 1.930 -12.036 4.254 1.00 83.44 194 THR A CA 1
ATOM 1490 C C . THR A 1 194 ? 1.652 -11.301 2.936 1.00 83.44 194 THR A C 1
ATOM 1492 O O . THR A 1 194 ? 2.177 -11.667 1.884 1.00 83.44 194 THR A O 1
ATOM 1495 N N . ALA A 1 195 ? 0.872 -10.221 2.995 1.00 81.75 195 ALA A N 1
ATOM 1496 C CA . ALA A 1 195 ? 0.582 -9.370 1.848 1.00 81.75 195 ALA A CA 1
ATOM 1497 C C . ALA A 1 195 ? 1.851 -8.673 1.315 1.00 81.75 195 ALA A C 1
ATOM 1499 O O . ALA A 1 195 ? 2.108 -8.697 0.110 1.00 81.75 195 ALA A O 1
ATOM 1500 N N . LEU A 1 196 ? 2.700 -8.150 2.208 1.00 84.88 196 LEU A N 1
ATOM 1501 C CA . LEU A 1 196 ? 3.997 -7.559 1.857 1.00 84.88 196 LEU A CA 1
ATOM 1502 C C . LEU A 1 196 ? 4.928 -8.565 1.179 1.00 84.88 196 LEU A C 1
ATOM 1504 O O . LEU A 1 196 ? 5.524 -8.252 0.153 1.00 84.88 196 LEU A O 1
ATOM 1508 N N . LEU A 1 197 ? 5.032 -9.784 1.713 1.00 88.94 197 LEU A N 1
ATOM 1509 C CA . LEU A 1 197 ? 5.853 -10.842 1.120 1.00 88.94 197 LEU A CA 1
ATOM 1510 C C . LEU A 1 197 ? 5.368 -11.226 -0.280 1.00 88.94 197 LEU A C 1
ATOM 1512 O O . LEU A 1 197 ? 6.184 -11.426 -1.180 1.00 88.94 197 LEU A O 1
ATOM 1516 N N . HIS A 1 198 ? 4.051 -11.274 -0.493 1.00 85.88 198 HIS A N 1
ATOM 1517 C CA . HIS A 1 198 ? 3.490 -11.499 -1.824 1.00 85.88 198 HIS A CA 1
ATOM 1518 C C . HIS A 1 198 ? 3.864 -10.361 -2.778 1.00 85.88 198 HIS A C 1
ATOM 1520 O O . HIS A 1 198 ? 4.286 -10.613 -3.909 1.00 85.88 198 HIS A O 1
ATOM 1526 N N . ARG A 1 199 ? 3.778 -9.108 -2.314 1.00 83.81 199 ARG A N 1
ATOM 1527 C CA . ARG A 1 199 ? 4.187 -7.944 -3.106 1.00 83.81 199 ARG A CA 1
ATOM 1528 C C . ARG A 1 199 ? 5.672 -7.990 -3.463 1.00 83.81 199 ARG A C 1
ATOM 1530 O O . ARG A 1 199 ? 6.024 -7.755 -4.615 1.00 83.81 199 ARG A O 1
ATOM 1537 N N . PHE A 1 200 ? 6.537 -8.331 -2.511 1.00 90.19 200 PHE A N 1
ATOM 1538 C CA . PHE A 1 200 ? 7.968 -8.501 -2.762 1.00 90.19 200 PHE A CA 1
ATOM 1539 C C . PHE A 1 200 ? 8.245 -9.534 -3.841 1.00 90.19 200 PHE A C 1
ATOM 1541 O O . PHE A 1 200 ? 9.009 -9.261 -4.763 1.00 90.19 200 PHE A O 1
ATOM 1548 N N . GLN A 1 201 ? 7.594 -10.693 -3.752 1.00 91.12 201 GLN A N 1
ATOM 1549 C CA . GLN A 1 201 ? 7.730 -11.747 -4.748 1.00 91.12 201 GLN A CA 1
ATOM 1550 C C . GLN A 1 201 ? 7.326 -11.266 -6.145 1.00 91.12 201 GLN A C 1
ATOM 1552 O O . GLN A 1 201 ? 8.019 -11.550 -7.119 1.00 91.12 201 GLN A O 1
ATOM 1557 N N . GLU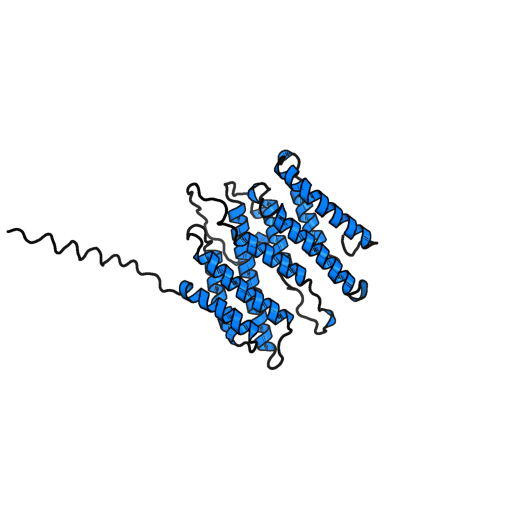 A 1 202 ? 6.219 -10.530 -6.249 1.00 88.19 202 GLU A N 1
ATOM 1558 C CA . GLU A 1 202 ? 5.740 -9.994 -7.520 1.00 88.19 202 GLU A CA 1
ATOM 1559 C C . GLU A 1 202 ? 6.726 -8.992 -8.132 1.00 88.19 202 GLU A C 1
ATOM 1561 O O . GLU A 1 202 ? 7.049 -9.108 -9.315 1.00 88.19 202 GLU A O 1
ATOM 1566 N N . VAL A 1 203 ? 7.232 -8.041 -7.341 1.00 87.56 203 VAL A N 1
ATOM 1567 C CA . VAL A 1 203 ? 8.211 -7.048 -7.814 1.00 87.56 203 VAL A CA 1
ATOM 1568 C C . VAL A 1 203 ? 9.506 -7.727 -8.250 1.00 87.56 203 VAL A C 1
ATOM 1570 O O . VAL A 1 20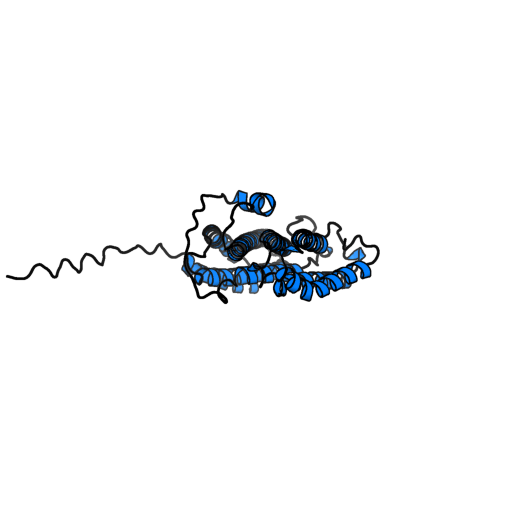3 ? 10.011 -7.428 -9.328 1.00 87.56 203 VAL A O 1
ATOM 1573 N N . LEU A 1 204 ? 10.012 -8.678 -7.457 1.00 92.38 204 LEU A N 1
ATOM 1574 C CA . LEU A 1 204 ? 11.208 -9.450 -7.795 1.00 92.38 204 LEU A CA 1
ATOM 1575 C C . LEU A 1 204 ? 11.032 -10.213 -9.111 1.00 92.38 204 LEU A C 1
ATOM 1577 O O . LEU A 1 204 ? 11.891 -10.146 -9.986 1.00 92.38 204 LEU A O 1
ATOM 1581 N N . LYS A 1 205 ? 9.902 -10.912 -9.273 1.00 91.00 205 LYS A N 1
ATOM 1582 C CA . LYS A 1 205 ? 9.612 -11.680 -10.486 1.00 91.00 205 LYS A CA 1
ATOM 1583 C C . LYS A 1 205 ? 9.533 -10.775 -11.715 1.00 91.00 205 LYS A C 1
ATOM 1585 O O . LYS A 1 205 ? 10.191 -11.060 -12.707 1.00 91.00 205 LYS A O 1
ATOM 1590 N N . ARG A 1 206 ? 8.784 -9.672 -11.628 1.00 88.44 206 ARG A N 1
ATOM 1591 C CA . ARG A 1 206 ? 8.653 -8.704 -12.727 1.00 88.44 206 ARG A CA 1
ATOM 1592 C C . ARG A 1 206 ? 9.988 -8.082 -13.102 1.00 88.44 206 ARG A C 1
ATOM 1594 O O . ARG A 1 206 ? 10.301 -8.019 -14.278 1.00 88.44 206 ARG A O 1
ATOM 1601 N N . PHE A 1 207 ? 10.789 -7.676 -12.118 1.00 89.94 207 PHE A N 1
ATOM 1602 C CA . PHE A 1 207 ? 12.121 -7.137 -12.375 1.00 89.94 207 PHE A CA 1
ATOM 1603 C C . PHE A 1 207 ? 13.013 -8.149 -13.105 1.00 89.94 207 PHE A C 1
ATOM 1605 O O . PHE A 1 207 ? 13.657 -7.796 -14.086 1.00 89.94 207 PHE A O 1
ATOM 1612 N N . ASN A 1 208 ? 13.020 -9.412 -12.669 1.00 91.25 208 ASN A N 1
ATOM 1613 C CA . ASN A 1 208 ? 13.799 -10.460 -13.328 1.00 91.25 208 AS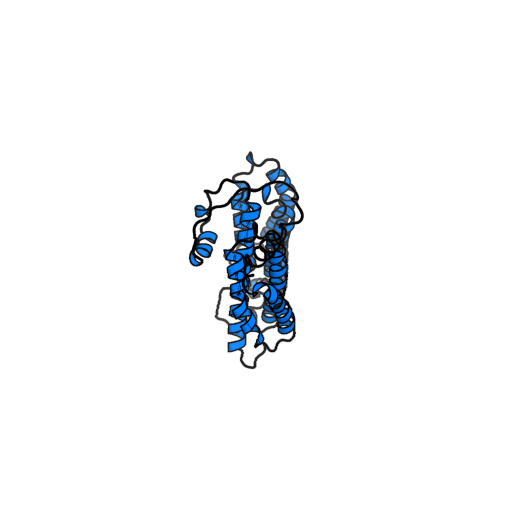N A CA 1
ATOM 1614 C C . ASN A 1 208 ? 13.311 -10.729 -14.761 1.00 91.25 208 ASN A C 1
ATOM 1616 O O . ASN A 1 208 ? 14.130 -10.934 -15.656 1.00 91.25 208 ASN A O 1
ATOM 1620 N N . ASP A 1 209 ? 11.994 -10.730 -14.982 1.00 89.56 209 ASP A N 1
ATOM 1621 C CA . ASP A 1 209 ? 11.399 -10.890 -16.311 1.00 89.56 209 ASP A CA 1
ATOM 1622 C C . ASP A 1 209 ? 11.760 -9.704 -17.226 1.00 89.56 209 ASP A C 1
ATOM 1624 O O . ASP A 1 209 ? 12.138 -9.922 -18.381 1.00 89.56 209 ASP A O 1
ATOM 1628 N N . ASP A 1 210 ? 11.707 -8.477 -16.701 1.00 87.44 210 ASP A N 1
ATOM 1629 C CA . ASP A 1 210 ? 12.052 -7.238 -17.400 1.00 87.44 210 ASP A CA 1
ATOM 1630 C C . ASP A 1 210 ? 13.555 -7.191 -17.741 1.00 87.44 210 ASP A C 1
ATOM 1632 O O . ASP A 1 210 ? 13.907 -6.957 -18.894 1.00 87.44 210 ASP A O 1
ATOM 1636 N N . GLU A 1 211 ? 14.459 -7.484 -16.796 1.00 87.44 211 GLU A N 1
ATOM 1637 C CA . GLU A 1 211 ? 15.914 -7.524 -17.044 1.00 87.44 211 GLU A CA 1
ATOM 1638 C C . GLU A 1 211 ? 16.273 -8.571 -18.111 1.00 87.44 211 GLU A C 1
ATOM 1640 O O . GLU A 1 211 ? 17.091 -8.309 -18.996 1.00 87.44 211 GLU A O 1
ATOM 1645 N N . ARG A 1 212 ? 15.631 -9.751 -18.081 1.00 87.25 212 ARG A N 1
ATOM 1646 C CA . ARG A 1 212 ? 15.843 -10.812 -19.084 1.00 87.25 212 ARG A CA 1
ATOM 1647 C C . ARG A 1 212 ? 15.396 -10.384 -20.481 1.00 87.25 212 ARG A C 1
ATOM 1649 O O . ARG A 1 212 ? 16.033 -10.763 -21.463 1.00 87.25 212 ARG A O 1
ATOM 1656 N N . GLN A 1 213 ? 14.310 -9.621 -20.575 1.00 87.25 213 GLN A N 1
ATOM 1657 C CA . GLN A 1 213 ? 13.753 -9.149 -21.845 1.00 87.25 213 GLN A CA 1
ATOM 1658 C C . GLN A 1 213 ? 14.445 -7.882 -22.367 1.00 87.25 213 GLN A C 1
ATOM 1660 O O . GLN A 1 213 ? 14.515 -7.683 -23.579 1.00 87.25 213 GLN A O 1
ATOM 1665 N N . SER A 1 214 ? 14.993 -7.045 -21.482 1.00 83.00 214 SER A N 1
ATOM 1666 C CA . SER A 1 214 ? 15.589 -5.748 -21.831 1.00 83.00 214 SER A CA 1
ATOM 1667 C C . SER A 1 214 ? 16.918 -5.867 -22.596 1.00 83.00 214 SER A C 1
ATOM 1669 O O . SER A 1 214 ? 17.336 -4.950 -23.315 1.00 83.00 214 SER A O 1
ATOM 1671 N N . GLY A 1 215 ? 17.592 -7.017 -22.500 1.00 79.19 215 GLY A N 1
ATOM 1672 C CA . GLY A 1 215 ? 18.815 -7.303 -23.247 1.00 79.19 215 GLY A CA 1
ATOM 1673 C C . GLY A 1 215 ? 19.953 -6.337 -22.896 1.00 79.19 215 GLY A C 1
ATOM 1674 O O . GLY A 1 215 ? 20.555 -6.446 -21.836 1.00 79.19 215 GLY A O 1
ATOM 1675 N N . LYS A 1 216 ? 20.290 -5.411 -23.808 1.00 72.81 216 LYS A N 1
ATOM 1676 C CA . LYS A 1 216 ? 21.344 -4.389 -23.603 1.00 72.81 216 LYS A CA 1
ATOM 1677 C C . LYS A 1 216 ? 20.804 -3.016 -23.193 1.00 72.81 216 LYS A C 1
ATOM 1679 O O . LYS A 1 216 ? 21.600 -2.110 -22.950 1.00 72.81 216 LYS A O 1
ATOM 1684 N N . CYS A 1 217 ? 19.486 -2.830 -23.182 1.00 75.56 217 CYS A N 1
ATOM 1685 C CA . CYS A 1 217 ? 18.888 -1.564 -22.783 1.00 75.56 217 CYS A CA 1
ATOM 1686 C C . CYS A 1 217 ? 18.773 -1.522 -21.251 1.00 75.56 217 CYS A C 1
ATOM 1688 O O . CYS A 1 217 ? 18.280 -2.489 -20.668 1.00 75.56 217 CYS A O 1
ATOM 1690 N N . PRO A 1 218 ? 19.222 -0.456 -20.569 1.00 78.19 218 PRO A N 1
ATOM 1691 C CA . PRO A 1 218 ? 18.999 -0.325 -19.135 1.00 78.19 218 PRO A CA 1
ATOM 1692 C C . PRO A 1 218 ? 17.510 -0.104 -18.840 1.00 78.19 218 PRO A C 1
ATOM 1694 O O . PRO A 1 218 ? 16.847 0.673 -19.530 1.00 78.19 218 PRO A O 1
ATOM 1697 N N . LEU A 1 219 ? 16.995 -0.748 -17.788 1.00 82.62 219 LEU A N 1
ATOM 1698 C CA . LEU A 1 219 ? 15.622 -0.522 -17.340 1.00 82.62 219 LEU A CA 1
ATOM 1699 C C . LEU A 1 219 ? 15.395 0.928 -16.872 1.00 82.62 219 LEU A C 1
ATOM 1701 O O . LEU A 1 219 ? 16.328 1.594 -16.404 1.00 82.62 219 LEU A O 1
ATOM 1705 N N . PRO A 1 220 ? 14.144 1.423 -16.941 1.00 80.81 220 PRO A N 1
ATOM 1706 C CA . PRO A 1 220 ? 13.780 2.735 -16.424 1.00 80.81 220 PRO A CA 1
ATOM 1707 C C . PRO A 1 220 ? 14.186 2.949 -14.962 1.00 80.81 220 PRO A C 1
ATOM 1709 O O . PRO A 1 220 ? 14.101 2.043 -14.132 1.00 80.81 220 PRO A O 1
ATOM 1712 N N . ARG A 1 221 ? 14.549 4.188 -14.608 1.00 77.75 221 ARG A N 1
ATOM 1713 C CA . ARG A 1 221 ? 15.003 4.534 -13.247 1.00 77.75 221 ARG A CA 1
ATOM 1714 C C . ARG A 1 221 ? 13.991 4.164 -12.164 1.00 77.75 221 ARG A C 1
ATOM 1716 O O . ARG A 1 221 ? 14.397 3.636 -11.138 1.00 77.75 221 ARG A O 1
ATOM 1723 N N . PHE A 1 222 ? 12.696 4.372 -12.404 1.00 73.69 222 PHE A N 1
ATOM 1724 C CA . PHE A 1 222 ? 11.654 4.033 -11.431 1.00 73.69 222 PHE A CA 1
ATOM 1725 C C . PHE A 1 222 ? 11.616 2.526 -11.127 1.00 73.69 222 PHE A C 1
ATOM 1727 O O . PHE A 1 222 ? 11.475 2.144 -9.969 1.00 73.69 222 PHE A O 1
ATOM 1734 N N . ARG A 1 223 ? 11.831 1.660 -12.135 1.00 80.00 223 ARG A N 1
ATOM 1735 C CA . ARG A 1 223 ? 11.936 0.204 -11.940 1.00 80.00 223 ARG A CA 1
ATOM 1736 C C . ARG A 1 223 ? 13.119 -0.141 -11.049 1.00 80.00 223 ARG A C 1
ATOM 1738 O O . ARG A 1 223 ? 12.974 -0.944 -10.133 1.00 80.00 223 ARG A O 1
ATOM 1745 N N . LEU A 1 224 ? 14.265 0.500 -11.289 1.00 84.44 224 LEU A N 1
ATOM 1746 C CA . LEU A 1 224 ? 15.478 0.325 -10.486 1.00 84.44 224 LEU A CA 1
ATOM 1747 C C . LEU A 1 224 ? 15.294 0.822 -9.043 1.00 84.44 224 LEU A C 1
ATOM 1749 O O . LEU A 1 224 ? 15.786 0.190 -8.106 1.00 84.44 224 LEU A O 1
ATOM 1753 N N . SER A 1 225 ? 14.564 1.919 -8.844 1.00 81.62 225 SER A N 1
ATOM 1754 C CA . SER A 1 225 ? 14.229 2.436 -7.515 1.00 81.62 225 SER A CA 1
ATOM 1755 C C . SER A 1 225 ? 13.242 1.528 -6.776 1.00 81.62 225 SER A C 1
ATOM 1757 O O . SER A 1 225 ? 13.454 1.249 -5.597 1.00 81.62 225 SER A O 1
ATOM 1759 N N . GLU A 1 226 ? 12.223 1.000 -7.463 1.00 83.56 226 GLU A N 1
ATOM 1760 C CA . GLU A 1 226 ? 11.236 0.071 -6.900 1.00 83.56 226 GLU A CA 1
ATOM 1761 C C . GLU A 1 226 ? 11.904 -1.221 -6.403 1.00 83.56 226 GLU A C 1
ATOM 1763 O O . GLU A 1 226 ? 11.726 -1.608 -5.245 1.00 83.56 226 GLU A O 1
ATOM 1768 N N . ILE A 1 227 ? 12.740 -1.855 -7.234 1.00 89.25 227 ILE A N 1
ATOM 1769 C CA . ILE A 1 227 ? 13.456 -3.074 -6.835 1.00 89.25 227 ILE A CA 1
ATOM 1770 C C . ILE A 1 227 ? 14.463 -2.799 -5.713 1.00 89.25 227 ILE A C 1
ATOM 1772 O O . ILE A 1 227 ? 14.515 -3.547 -4.739 1.00 89.25 227 ILE A O 1
ATOM 1776 N N . SER A 1 228 ? 15.226 -1.703 -5.787 1.00 86.06 228 SER A N 1
ATOM 1777 C CA . SER A 1 228 ? 16.201 -1.348 -4.745 1.00 86.06 228 SER A CA 1
ATOM 1778 C C . SER A 1 228 ? 15.520 -1.125 -3.398 1.00 86.06 228 SER A C 1
ATOM 1780 O O . SER A 1 228 ? 16.040 -1.516 -2.353 1.00 86.06 228 SER A O 1
ATOM 1782 N N . PHE A 1 229 ? 14.334 -0.522 -3.416 1.00 85.50 229 PHE A N 1
ATOM 1783 C CA . PHE A 1 229 ? 13.509 -0.333 -2.237 1.00 85.50 229 PHE A CA 1
ATOM 1784 C C . PHE A 1 229 ? 12.979 -1.661 -1.678 1.00 85.50 229 PHE A C 1
ATOM 1786 O O . PHE A 1 229 ? 13.138 -1.917 -0.483 1.00 85.50 229 PHE A O 1
ATOM 1793 N N . VAL A 1 230 ? 12.439 -2.540 -2.528 1.00 88.88 230 VAL A N 1
ATOM 1794 C CA . VAL A 1 230 ? 11.978 -3.879 -2.123 1.00 88.88 230 VAL A CA 1
ATOM 1795 C C . VAL A 1 230 ? 13.110 -4.706 -1.516 1.00 88.88 230 VAL A C 1
ATOM 1797 O O . VAL A 1 230 ? 12.928 -5.303 -0.459 1.00 88.88 230 VAL A O 1
ATOM 1800 N N . LEU A 1 231 ? 14.300 -4.696 -2.115 1.00 91.12 231 LEU A N 1
ATOM 1801 C CA . LEU A 1 231 ? 15.463 -5.422 -1.597 1.00 91.12 231 LEU A CA 1
ATOM 1802 C C . LEU A 1 231 ? 15.871 -4.937 -0.197 1.00 91.12 231 LEU A C 1
ATOM 1804 O O . LEU A 1 231 ? 16.084 -5.755 0.701 1.00 91.12 231 LEU A O 1
ATOM 1808 N N . LYS A 1 232 ? 15.913 -3.616 0.024 1.00 85.81 232 LYS A N 1
ATOM 1809 C CA . LYS A 1 232 ? 16.168 -3.035 1.356 1.00 85.81 232 LYS A CA 1
ATOM 1810 C C . LYS A 1 232 ? 15.085 -3.438 2.357 1.00 85.81 232 LYS A C 1
ATOM 1812 O O . LYS A 1 232 ? 15.402 -3.833 3.477 1.00 85.81 232 LYS A O 1
ATOM 1817 N N . ALA A 1 233 ? 13.818 -3.389 1.948 1.00 86.38 233 ALA A N 1
ATOM 1818 C CA . ALA A 1 233 ? 12.693 -3.762 2.796 1.00 86.38 233 ALA A CA 1
ATOM 1819 C C . ALA A 1 233 ? 12.723 -5.251 3.180 1.00 86.38 233 ALA A C 1
ATOM 1821 O O . ALA A 1 233 ? 12.486 -5.579 4.342 1.00 86.38 233 ALA A O 1
ATOM 1822 N N . ILE A 1 234 ? 13.090 -6.145 2.254 1.00 90.19 234 ILE A N 1
ATOM 1823 C CA . ILE A 1 234 ? 13.312 -7.570 2.541 1.00 90.19 234 ILE A CA 1
ATOM 1824 C C . ILE A 1 234 ? 14.419 -7.727 3.581 1.00 90.19 234 ILE A C 1
ATOM 1826 O O . ILE A 1 234 ? 14.228 -8.448 4.557 1.00 90.19 234 ILE A O 1
ATOM 1830 N N . ALA A 1 235 ? 15.552 -7.034 3.425 1.00 88.06 235 ALA A N 1
ATOM 1831 C CA . ALA A 1 235 ? 16.638 -7.100 4.400 1.00 88.06 235 ALA A CA 1
ATOM 1832 C C . ALA A 1 235 ? 16.158 -6.695 5.808 1.00 88.06 235 ALA A C 1
ATOM 1834 O O . ALA A 1 235 ? 16.411 -7.407 6.783 1.00 88.06 235 ALA A O 1
ATOM 1835 N N . THR A 1 236 ? 15.406 -5.596 5.920 1.00 83.81 236 THR A N 1
ATOM 1836 C CA . THR A 1 236 ? 14.817 -5.146 7.191 1.00 83.81 236 THR A CA 1
ATOM 1837 C C . THR A 1 236 ? 13.803 -6.145 7.753 1.00 83.81 236 THR A C 1
ATOM 1839 O O . THR A 1 236 ? 13.843 -6.444 8.950 1.00 83.81 236 THR A O 1
ATOM 1842 N N . LEU A 1 237 ? 12.925 -6.696 6.910 1.00 84.38 237 LEU A N 1
ATOM 1843 C CA . LEU A 1 237 ? 11.911 -7.663 7.321 1.00 84.38 237 LEU A CA 1
ATOM 1844 C C . LEU A 1 237 ? 12.551 -8.954 7.845 1.00 84.38 237 LEU A C 1
ATOM 1846 O O . LEU A 1 237 ? 12.161 -9.426 8.909 1.00 84.38 237 LEU A O 1
ATOM 1850 N N . VAL A 1 238 ? 13.577 -9.484 7.169 1.00 86.00 238 VAL A N 1
ATOM 1851 C CA . VAL A 1 238 ? 14.311 -10.675 7.633 1.00 86.00 238 VAL A CA 1
ATOM 1852 C C . VAL A 1 238 ? 14.925 -10.424 9.012 1.00 86.00 238 VAL A C 1
ATOM 1854 O O . VAL A 1 238 ? 14.789 -11.256 9.908 1.00 86.00 238 VAL A O 1
ATOM 1857 N N . VAL A 1 239 ? 15.570 -9.269 9.217 1.00 84.00 239 VAL A N 1
ATOM 1858 C CA . VAL A 1 239 ? 16.156 -8.906 10.519 1.00 84.00 239 VAL A CA 1
ATOM 1859 C C . VAL A 1 239 ? 15.091 -8.849 11.611 1.00 84.00 239 VAL A C 1
ATOM 1861 O O . VAL A 1 239 ? 15.321 -9.353 12.710 1.00 84.00 239 VAL A O 1
ATOM 1864 N N . SER A 1 240 ? 13.936 -8.247 11.329 1.00 82.12 240 SER A N 1
ATOM 1865 C CA . SER A 1 240 ? 12.838 -8.155 12.293 1.00 82.12 240 SER A CA 1
ATOM 1866 C C . SER A 1 240 ? 12.242 -9.527 12.610 1.00 82.12 240 SER A C 1
ATOM 1868 O O . SER A 1 240 ? 12.155 -9.895 13.779 1.00 82.12 240 SER A O 1
ATOM 1870 N N . MET A 1 241 ? 11.940 -10.335 11.591 1.00 80.31 241 MET A N 1
ATOM 1871 C CA . MET A 1 241 ? 11.375 -11.672 11.779 1.00 80.31 241 MET A CA 1
ATOM 1872 C C . MET A 1 241 ? 12.339 -12.602 12.534 1.00 80.31 241 MET A C 1
ATOM 1874 O O . MET A 1 241 ? 11.886 -13.407 13.340 1.00 80.31 241 MET A O 1
ATOM 1878 N N . LYS A 1 242 ? 13.662 -12.466 12.347 1.00 80.06 242 LYS A N 1
ATOM 1879 C CA . LYS A 1 242 ? 14.680 -13.209 13.121 1.00 80.06 242 LYS A CA 1
ATOM 1880 C C . LYS A 1 242 ? 14.744 -12.806 14.596 1.00 80.06 242 LYS A C 1
ATOM 1882 O O . LYS A 1 242 ? 15.121 -13.629 15.426 1.00 80.06 242 LYS A O 1
ATOM 1887 N N . LYS A 1 243 ? 14.453 -11.542 14.916 1.00 77.94 243 LYS A N 1
ATOM 1888 C CA . LYS A 1 243 ? 14.427 -11.035 16.298 1.00 77.94 243 LYS A CA 1
ATOM 1889 C C . LYS A 1 243 ? 13.131 -11.399 17.019 1.00 77.94 243 LYS A C 1
ATOM 1891 O O . LYS A 1 243 ? 13.147 -11.532 18.241 1.00 77.94 243 LYS A O 1
ATOM 1896 N N . ALA A 1 244 ? 12.037 -11.557 16.277 1.00 71.50 244 ALA A N 1
ATOM 1897 C CA . ALA A 1 244 ? 10.747 -11.924 16.836 1.00 71.50 244 ALA A CA 1
ATOM 1898 C C . ALA A 1 244 ? 10.794 -13.325 17.486 1.00 71.50 244 ALA A C 1
ATOM 1900 O O . ALA A 1 244 ? 11.446 -14.237 16.969 1.00 71.50 244 ALA A O 1
ATOM 1901 N N . PRO A 1 245 ? 10.095 -13.538 18.617 1.00 66.38 245 PRO A N 1
ATOM 1902 C CA . PRO A 1 245 ? 10.043 -14.846 19.259 1.00 66.38 245 PRO A CA 1
ATOM 1903 C C . PRO A 1 245 ? 9.380 -15.890 18.334 1.00 66.38 245 PRO A C 1
ATOM 1905 O O . PRO A 1 245 ? 8.384 -15.570 17.677 1.00 66.38 245 PRO A O 1
ATOM 1908 N N . PRO A 1 246 ? 9.843 -17.160 18.324 1.00 64.25 246 PRO A N 1
ATOM 1909 C CA . PRO A 1 246 ? 9.358 -18.193 17.395 1.00 64.25 246 PRO A CA 1
ATOM 1910 C C . PRO A 1 246 ? 7.849 -18.464 17.463 1.00 64.25 246 PRO A C 1
ATOM 1912 O O . PRO A 1 246 ? 7.268 -18.968 16.510 1.00 64.25 246 PRO A O 1
ATOM 1915 N N . SER A 1 247 ? 7.204 -18.130 18.584 1.00 63.50 247 SER A N 1
ATOM 1916 C CA . SER A 1 247 ? 5.759 -18.264 18.787 1.00 63.50 247 SER A CA 1
ATOM 1917 C C . SER A 1 247 ? 4.922 -17.203 18.062 1.00 63.50 247 SER A C 1
ATOM 1919 O O . SER A 1 247 ? 3.741 -17.440 17.820 1.00 63.50 247 SER A O 1
ATOM 1921 N N . LYS A 1 248 ? 5.507 -16.047 17.717 1.00 63.38 248 LYS A N 1
ATOM 1922 C CA . LYS A 1 248 ? 4.828 -14.947 17.007 1.00 63.38 248 LYS A CA 1
ATOM 1923 C C . LYS A 1 248 ? 5.040 -14.988 15.494 1.00 63.38 248 LYS A C 1
ATOM 1925 O O . LYS A 1 248 ? 4.296 -14.360 14.744 1.00 63.38 248 LYS A O 1
ATOM 1930 N N . VAL A 1 249 ? 6.042 -15.731 15.034 1.00 68.38 249 VAL A N 1
ATOM 1931 C CA . VAL A 1 249 ? 6.365 -15.832 13.613 1.00 68.38 249 VAL A CA 1
ATOM 1932 C C . VAL A 1 249 ? 5.357 -16.747 12.920 1.00 68.38 249 VAL A C 1
ATOM 1934 O O . VAL A 1 249 ? 5.270 -17.944 13.191 1.00 68.38 249 VAL A O 1
ATOM 1937 N N . ASN A 1 250 ? 4.588 -16.179 11.993 1.00 73.94 250 ASN A N 1
ATOM 1938 C CA . ASN A 1 250 ? 3.656 -16.939 11.171 1.00 73.94 250 ASN A CA 1
ATOM 1939 C C . ASN A 1 250 ? 4.435 -17.873 10.228 1.00 73.94 250 ASN A C 1
ATOM 1941 O O . ASN A 1 250 ? 5.158 -17.396 9.355 1.00 73.94 250 ASN A O 1
ATOM 1945 N N . LYS A 1 251 ? 4.277 -19.193 10.385 1.00 80.62 251 LYS A N 1
ATOM 1946 C CA . LYS A 1 251 ? 4.993 -20.199 9.581 1.00 80.62 251 LYS A CA 1
ATOM 1947 C C . LYS A 1 251 ? 4.825 -19.985 8.063 1.00 80.62 251 LYS A C 1
ATOM 1949 O O 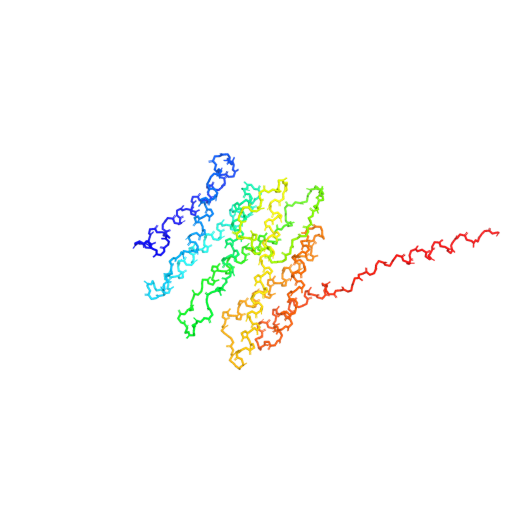. LYS A 1 251 ? 5.846 -19.861 7.401 1.00 80.62 251 LYS A O 1
ATOM 1954 N N . PRO A 1 252 ? 3.603 -19.814 7.519 1.00 83.19 252 PRO A N 1
ATOM 1955 C CA . PRO A 1 252 ? 3.390 -19.397 6.131 1.00 83.19 252 PRO A CA 1
ATOM 1956 C C . PRO A 1 252 ? 4.193 -18.171 5.677 1.00 83.19 252 PRO A C 1
ATOM 1958 O O . PRO A 1 252 ? 4.744 -18.179 4.582 1.00 83.19 252 PRO A O 1
ATOM 1961 N N . ALA A 1 253 ? 4.287 -17.127 6.507 1.00 83.94 253 ALA A N 1
ATOM 1962 C CA . ALA A 1 253 ? 5.060 -15.931 6.170 1.00 83.94 253 ALA A CA 1
ATOM 1963 C C . ALA A 1 253 ? 6.567 -16.229 6.157 1.00 83.94 253 ALA A C 1
ATOM 1965 O O . ALA A 1 253 ? 7.298 -15.739 5.305 1.00 83.94 253 ALA A O 1
ATOM 1966 N N . TRP A 1 254 ? 7.040 -17.071 7.074 1.00 86.50 254 TRP A N 1
ATOM 1967 C CA . TRP A 1 254 ? 8.430 -17.516 7.091 1.00 86.50 254 TRP A CA 1
ATOM 1968 C C . TRP A 1 254 ? 8.778 -18.384 5.875 1.00 86.50 254 TRP A C 1
ATOM 1970 O O . TRP A 1 254 ? 9.801 -18.163 5.232 1.00 86.50 254 TRP A O 1
ATOM 1980 N N . ASP A 1 255 ? 7.904 -19.325 5.518 1.00 87.38 255 ASP A N 1
ATOM 1981 C CA . ASP A 1 255 ? 8.062 -20.179 4.338 1.00 87.38 255 ASP A CA 1
ATOM 1982 C C . ASP A 1 255 ? 8.058 -19.337 3.054 1.00 87.38 255 ASP A C 1
ATOM 1984 O O . ASP A 1 255 ? 8.883 -19.543 2.165 1.00 87.38 255 ASP A O 1
ATOM 1988 N N . GLN A 1 256 ? 7.177 -18.336 2.973 1.00 88.12 256 GLN A N 1
ATOM 1989 C CA . GLN A 1 256 ? 7.125 -17.409 1.848 1.00 88.12 256 GLN A CA 1
ATOM 1990 C C . GLN A 1 256 ? 8.365 -16.512 1.780 1.00 88.12 256 GLN A C 1
ATOM 1992 O O . GLN A 1 256 ? 8.878 -16.286 0.688 1.00 88.12 256 GLN A O 1
ATOM 1997 N N . LEU A 1 257 ? 8.882 -16.050 2.925 1.00 90.25 257 LEU A N 1
ATOM 1998 C CA . LEU A 1 257 ? 10.140 -15.309 2.999 1.00 90.25 257 LEU A CA 1
ATOM 1999 C C . LEU A 1 257 ? 11.296 -16.153 2.454 1.00 90.25 257 LEU A C 1
ATOM 2001 O O . LEU A 1 257 ? 12.013 -15.698 1.572 1.00 90.25 257 LEU A O 1
ATOM 2005 N N . ILE A 1 258 ? 11.435 -17.407 2.895 1.00 90.06 258 ILE A N 1
ATOM 2006 C CA . ILE A 1 258 ? 12.425 -18.341 2.331 1.00 90.06 258 ILE A CA 1
ATOM 2007 C C . ILE A 1 258 ? 12.196 -18.522 0.823 1.00 90.06 258 ILE A C 1
ATOM 2009 O O . ILE A 1 258 ? 13.149 -18.506 0.045 1.00 90.06 258 ILE A O 1
ATOM 2013 N N . GLY A 1 259 ? 10.936 -18.621 0.399 1.00 91.19 259 GLY A N 1
ATOM 2014 C CA . GLY A 1 259 ? 10.530 -18.714 -1.002 1.00 91.19 259 GLY A CA 1
ATOM 2015 C C . GLY A 1 259 ? 10.908 -17.510 -1.873 1.00 91.19 259 GLY A C 1
ATOM 2016 O O . GLY A 1 259 ? 10.891 -17.641 -3.095 1.00 91.19 259 GLY A O 1
ATOM 2017 N N . LEU A 1 260 ? 11.298 -16.366 -1.293 1.00 93.75 260 LEU A N 1
ATOM 2018 C CA . LEU A 1 260 ? 11.840 -15.232 -2.052 1.00 93.75 260 LEU A CA 1
ATOM 2019 C C . LEU A 1 260 ? 13.278 -15.475 -2.530 1.00 93.75 260 LEU A C 1
ATOM 2021 O O . LEU A 1 260 ? 13.709 -14.857 -3.503 1.00 93.75 260 LEU A O 1
ATOM 2025 N N . TYR A 1 261 ? 14.019 -16.373 -1.871 1.00 93.94 261 TYR A N 1
ATOM 2026 C CA . TYR A 1 261 ? 15.444 -16.593 -2.120 1.00 93.94 261 TYR A CA 1
ATOM 2027 C C . TYR A 1 261 ? 15.795 -16.878 -3.592 1.00 93.94 261 TYR A C 1
ATOM 2029 O O . TYR A 1 261 ? 16.702 -16.218 -4.100 1.00 93.94 261 TYR A O 1
ATOM 2037 N N . PRO A 1 262 ? 15.089 -17.765 -4.328 1.00 92.75 262 PRO A N 1
ATOM 2038 C CA . PRO A 1 262 ? 15.388 -18.005 -5.741 1.00 92.75 262 PRO A CA 1
ATOM 2039 C C . PRO A 1 262 ? 15.296 -16.734 -6.593 1.00 92.75 262 PRO A C 1
ATOM 2041 O O . PRO A 1 262 ? 16.173 -16.475 -7.412 1.00 92.75 262 PRO A O 1
ATOM 2044 N N . TYR A 1 263 ? 14.290 -15.892 -6.343 1.00 94.31 263 TYR A N 1
ATOM 2045 C CA . TYR A 1 263 ? 14.106 -14.648 -7.089 1.00 94.31 263 TYR A CA 1
ATOM 2046 C C . TYR A 1 263 ? 15.179 -13.603 -6.758 1.00 94.31 263 TYR A C 1
ATOM 2048 O O . TYR A 1 263 ? 15.573 -12.844 -7.640 1.00 94.31 263 TYR A O 1
ATOM 2056 N N . LEU A 1 264 ? 15.677 -13.579 -5.514 1.00 94.19 264 LEU A N 1
ATOM 2057 C CA . LEU A 1 264 ? 16.823 -12.749 -5.126 1.00 94.19 264 LEU A CA 1
ATOM 2058 C C . LEU A 1 264 ? 18.099 -13.196 -5.849 1.00 94.19 264 LEU A C 1
ATOM 2060 O O . LEU A 1 264 ? 18.869 -12.365 -6.321 1.00 94.19 264 LEU A O 1
ATOM 2064 N N . VAL A 1 265 ? 18.329 -14.504 -5.960 1.00 92.69 265 VAL A N 1
ATOM 2065 C CA . VAL A 1 265 ? 19.481 -15.031 -6.704 1.00 92.69 265 VAL A CA 1
ATOM 2066 C C . VAL A 1 265 ? 19.383 -14.655 -8.183 1.00 92.69 265 VAL A C 1
ATOM 2068 O O . VAL A 1 265 ? 20.374 -14.201 -8.750 1.00 92.69 265 VAL A O 1
ATOM 2071 N N . ASP A 1 266 ? 18.202 -14.740 -8.794 1.00 91.62 266 ASP A N 1
ATOM 2072 C CA . ASP A 1 266 ? 17.990 -14.302 -10.181 1.00 91.62 266 ASP A CA 1
ATOM 2073 C C . ASP A 1 266 ? 18.321 -12.809 -10.396 1.00 91.62 266 ASP A C 1
ATOM 2075 O O . ASP A 1 266 ? 18.890 -12.449 -11.433 1.00 91.62 266 ASP A O 1
ATOM 2079 N N . CYS A 1 267 ? 18.081 -11.949 -9.396 1.00 91.38 267 CYS A N 1
ATOM 2080 C CA . CYS A 1 267 ? 18.429 -10.523 -9.458 1.00 91.38 267 CYS A CA 1
ATOM 2081 C C . CYS A 1 267 ? 19.943 -10.267 -9.576 1.00 91.38 267 CYS A C 1
ATOM 2083 O O . CYS A 1 267 ? 20.345 -9.160 -9.930 1.00 91.38 267 CYS A O 1
ATOM 2085 N N . THR A 1 268 ? 20.809 -11.251 -9.290 1.00 90.44 268 THR A N 1
ATOM 2086 C CA . THR A 1 268 ? 22.276 -11.089 -9.403 1.00 90.44 268 THR A CA 1
ATOM 2087 C C . THR A 1 268 ? 22.750 -10.857 -10.836 1.00 90.44 268 THR A C 1
ATOM 2089 O O . THR A 1 268 ? 23.870 -10.396 -11.042 1.00 90.44 268 THR A O 1
ATOM 2092 N N . THR A 1 269 ? 21.892 -11.138 -11.818 1.00 87.31 269 THR A N 1
ATOM 2093 C CA . THR A 1 269 ? 22.147 -10.889 -13.240 1.00 87.31 269 THR A CA 1
ATOM 2094 C C . THR A 1 269 ? 22.107 -9.406 -13.620 1.00 87.31 269 THR A C 1
ATOM 2096 O O . THR A 1 269 ? 22.543 -9.055 -14.715 1.00 87.31 269 THR A O 1
ATOM 2099 N N . THR A 1 270 ? 21.640 -8.530 -12.724 1.00 87.12 270 THR A N 1
ATOM 2100 C CA . THR A 1 270 ? 21.535 -7.097 -13.006 1.00 87.12 270 THR A CA 1
ATOM 2101 C C . THR A 1 270 ? 22.889 -6.412 -13.180 1.00 87.12 270 THR A C 1
ATOM 2103 O O . THR A 1 270 ? 23.855 -6.680 -12.461 1.00 87.12 270 THR A O 1
ATOM 2106 N N . THR A 1 271 ? 22.947 -5.440 -14.090 1.00 85.00 271 THR A N 1
ATOM 2107 C CA . THR A 1 271 ? 24.114 -4.562 -14.268 1.00 85.00 271 THR A CA 1
ATOM 2108 C C . THR A 1 271 ? 24.049 -3.298 -13.408 1.00 85.00 271 THR A C 1
ATOM 2110 O O . THR A 1 271 ? 24.994 -2.508 -13.403 1.00 85.00 271 THR A O 1
ATOM 2113 N N . SER A 1 272 ? 22.940 -3.063 -12.696 1.00 86.38 272 SER A N 1
ATOM 2114 C CA . SER A 1 272 ? 22.755 -1.848 -11.901 1.00 86.38 272 SER A CA 1
ATOM 2115 C C . SER A 1 272 ? 23.513 -1.914 -10.564 1.00 86.38 272 SER A C 1
ATOM 2117 O O . SER A 1 272 ? 23.235 -2.788 -9.736 1.00 86.38 272 SER A O 1
ATOM 2119 N N . PRO A 1 273 ? 24.432 -0.968 -10.278 1.00 86.12 273 PRO A N 1
ATOM 2120 C CA . PRO A 1 273 ? 25.204 -0.976 -9.035 1.00 86.12 273 PRO A CA 1
ATOM 2121 C C . PRO A 1 273 ? 24.350 -0.657 -7.799 1.00 86.12 273 PRO A C 1
ATOM 2123 O O . PRO A 1 273 ? 24.674 -1.099 -6.696 1.00 86.12 273 PRO A O 1
ATOM 2126 N N . GLU A 1 274 ? 23.268 0.111 -7.959 1.00 85.69 274 GLU A N 1
ATOM 2127 C CA . GLU A 1 274 ? 22.340 0.415 -6.867 1.00 85.69 274 GLU A CA 1
ATOM 2128 C C . GLU A 1 274 ? 21.606 -0.848 -6.410 1.00 85.69 274 GLU A C 1
ATOM 2130 O O . GLU A 1 274 ? 21.660 -1.200 -5.228 1.00 85.69 274 GLU A O 1
ATOM 2135 N N . VAL A 1 275 ? 21.020 -1.568 -7.370 1.00 88.50 275 VAL A N 1
ATOM 2136 C CA . VAL A 1 275 ? 20.300 -2.823 -7.133 1.00 88.50 275 VAL A CA 1
ATOM 2137 C C . VAL A 1 275 ? 21.251 -3.874 -6.571 1.00 88.50 275 VAL A C 1
ATOM 2139 O O . VAL A 1 275 ? 20.937 -4.506 -5.568 1.00 88.50 275 VAL A O 1
ATOM 2142 N N . SER A 1 276 ? 22.454 -4.001 -7.141 1.00 91.12 276 SER A N 1
ATOM 2143 C CA . SER A 1 276 ? 23.478 -4.944 -6.676 1.00 91.12 276 SER A CA 1
ATOM 2144 C C . SER A 1 276 ? 23.859 -4.731 -5.203 1.00 91.12 276 SER A C 1
ATOM 2146 O O . SER A 1 276 ? 23.957 -5.696 -4.438 1.00 91.12 276 SER A O 1
ATOM 2148 N N . ARG A 1 277 ? 24.010 -3.472 -4.758 1.00 89.56 277 ARG A N 1
ATOM 2149 C CA . ARG A 1 277 ? 24.319 -3.158 -3.352 1.00 89.56 277 ARG A CA 1
ATOM 2150 C C . ARG A 1 277 ? 23.198 -3.613 -2.417 1.00 89.56 277 ARG A C 1
ATOM 2152 O O . ARG A 1 277 ? 23.471 -4.311 -1.443 1.00 89.56 277 ARG A O 1
ATOM 2159 N N . SER A 1 278 ? 21.955 -3.248 -2.721 1.00 90.50 278 SER A N 1
ATOM 2160 C CA . SER A 1 278 ? 20.795 -3.620 -1.901 1.00 90.50 278 SER A CA 1
ATOM 2161 C C . SER A 1 278 ? 20.498 -5.118 -1.947 1.00 90.50 278 SER A C 1
ATOM 2163 O O . SER A 1 278 ? 20.109 -5.704 -0.938 1.00 90.50 278 SER A O 1
ATOM 2165 N N . LEU A 1 279 ? 20.762 -5.768 -3.080 1.00 93.81 279 LEU A N 1
ATOM 2166 C CA . LEU A 1 279 ? 20.644 -7.212 -3.224 1.00 93.81 279 LEU A CA 1
ATOM 2167 C C . LEU A 1 279 ? 21.638 -7.942 -2.325 1.00 93.81 279 LEU A C 1
ATOM 2169 O O . LEU A 1 279 ? 21.269 -8.890 -1.634 1.00 93.81 279 LEU A O 1
ATOM 2173 N N . ARG A 1 280 ? 22.895 -7.488 -2.297 1.00 91.44 280 ARG A N 1
ATOM 2174 C CA . ARG A 1 280 ? 23.920 -8.056 -1.418 1.00 91.44 280 ARG A CA 1
ATOM 2175 C C . ARG A 1 280 ? 23.499 -7.979 0.048 1.00 91.44 280 ARG A C 1
ATOM 2177 O O . ARG A 1 280 ? 23.659 -8.957 0.773 1.00 91.44 280 ARG A O 1
ATOM 2184 N N . GLU A 1 281 ? 22.962 -6.841 0.482 1.00 89.75 281 GLU A N 1
ATOM 2185 C CA . GLU A 1 281 ? 22.452 -6.667 1.847 1.00 89.75 281 GLU A CA 1
ATOM 2186 C C . GLU A 1 281 ? 21.309 -7.639 2.159 1.00 89.75 281 GLU A C 1
ATOM 2188 O O . GLU A 1 281 ? 21.331 -8.264 3.219 1.00 89.75 281 GLU A O 1
ATOM 2193 N N . ALA A 1 282 ? 20.364 -7.820 1.231 1.00 91.06 282 ALA A N 1
ATOM 2194 C CA . ALA A 1 282 ? 19.264 -8.769 1.379 1.00 91.06 282 ALA A CA 1
ATOM 2195 C C . ALA A 1 282 ? 19.758 -10.221 1.456 1.00 91.06 282 ALA A C 1
ATOM 2197 O O . ALA A 1 282 ? 19.411 -10.931 2.397 1.00 91.06 282 ALA A O 1
ATOM 2198 N N . LEU A 1 283 ? 20.612 -10.654 0.522 1.00 92.38 283 LEU A N 1
ATOM 2199 C CA . LEU A 1 283 ? 21.152 -12.020 0.469 1.00 92.38 283 LEU A CA 1
ATOM 2200 C C . LEU A 1 283 ? 21.943 -12.385 1.730 1.00 92.38 283 LEU A C 1
ATOM 2202 O O . LEU A 1 283 ? 21.824 -13.504 2.227 1.00 92.38 283 LEU A O 1
ATOM 2206 N N . LEU A 1 284 ? 22.702 -11.438 2.291 1.00 90.12 284 LEU A N 1
ATOM 2207 C CA . LEU A 1 284 ? 23.428 -11.653 3.544 1.00 90.12 284 LEU A CA 1
ATOM 2208 C C . LEU A 1 284 ? 22.498 -11.938 4.729 1.00 90.12 284 LEU A C 1
ATOM 2210 O O . LEU A 1 284 ? 22.918 -12.599 5.670 1.00 90.12 284 LEU A O 1
ATOM 2214 N N . GLN A 1 285 ? 21.236 -11.504 4.698 1.00 88.62 285 GLN A N 1
ATOM 2215 C CA . GLN A 1 285 ? 20.296 -11.831 5.773 1.00 88.62 285 GLN A CA 1
ATOM 2216 C C . GLN A 1 285 ? 19.820 -13.290 5.739 1.00 88.62 285 GLN A C 1
ATOM 2218 O O . GLN A 1 285 ? 19.429 -13.823 6.782 1.00 88.62 285 GLN A O 1
ATOM 2223 N N . TYR A 1 286 ? 19.891 -13.950 4.577 1.00 87.62 286 TYR A N 1
ATOM 2224 C CA . TYR A 1 286 ? 19.458 -15.340 4.396 1.00 87.62 286 TYR A CA 1
ATOM 2225 C C . TYR A 1 286 ? 20.483 -16.366 4.887 1.00 87.62 286 TYR A C 1
ATOM 2227 O O . TYR A 1 286 ? 20.128 -17.533 5.041 1.00 87.62 286 TYR A O 1
ATOM 2235 N N . THR A 1 287 ? 21.722 -15.968 5.194 1.00 80.25 287 THR A N 1
ATOM 2236 C CA . THR A 1 287 ? 22.758 -16.900 5.681 1.00 80.25 287 THR A CA 1
ATOM 2237 C C . THR A 1 287 ? 22.323 -17.640 6.942 1.00 80.25 287 THR A C 1
ATOM 2239 O O . THR A 1 287 ? 22.584 -18.830 7.085 1.00 80.25 287 THR A O 1
ATOM 2242 N N . ASP A 1 288 ? 21.612 -16.951 7.835 1.00 74.75 288 ASP A N 1
ATOM 2243 C CA . ASP A 1 288 ? 21.110 -17.544 9.076 1.00 74.75 288 ASP A CA 1
ATOM 2244 C C . ASP A 1 288 ? 19.829 -18.362 8.865 1.00 74.75 288 ASP A C 1
ATOM 2246 O O . ASP A 1 288 ? 19.540 -19.258 9.654 1.00 74.75 288 ASP A O 1
ATOM 2250 N N . LEU A 1 289 ? 19.069 -18.073 7.803 1.00 74.81 289 LEU A N 1
ATOM 2251 C CA . LEU A 1 289 ? 17.834 -18.787 7.463 1.00 74.81 289 LEU A CA 1
ATOM 2252 C C . LEU A 1 289 ? 18.113 -20.142 6.804 1.00 74.81 289 LEU A C 1
ATOM 2254 O O . LEU A 1 289 ? 17.331 -21.074 6.961 1.00 74.81 289 LEU A O 1
ATOM 2258 N N . LEU A 1 290 ? 19.231 -20.249 6.084 1.00 70.50 290 LEU A N 1
ATOM 2259 C CA . LEU A 1 290 ? 19.651 -21.445 5.351 1.00 70.50 290 LEU A CA 1
ATOM 2260 C C . LEU A 1 290 ? 20.553 -22.375 6.184 1.00 70.50 290 LEU A C 1
ATOM 2262 O O . LEU A 1 290 ? 21.267 -23.210 5.629 1.00 70.50 290 LEU A O 1
ATOM 2266 N N . GLN A 1 291 ? 20.554 -22.236 7.515 1.00 68.62 291 GLN A N 1
ATOM 2267 C CA . GLN A 1 291 ? 21.353 -23.099 8.385 1.00 68.62 291 GLN A CA 1
ATOM 2268 C C . GLN A 1 291 ? 20.797 -24.533 8.423 1.00 68.62 291 GLN A C 1
ATOM 2270 O O . GLN A 1 291 ? 19.577 -24.726 8.417 1.00 68.62 291 GLN A O 1
ATOM 2275 N N . PRO A 1 292 ? 21.673 -25.554 8.508 1.00 57.53 292 PRO A N 1
ATOM 2276 C CA . PRO A 1 292 ? 21.238 -26.930 8.708 1.00 57.53 292 PRO A CA 1
ATOM 2277 C C . PRO A 1 292 ? 20.400 -27.031 9.992 1.00 57.53 292 PRO A C 1
ATOM 2279 O O . PRO A 1 292 ? 20.697 -26.322 10.964 1.00 57.53 292 PRO A O 1
ATOM 2282 N N . PRO A 1 293 ? 19.379 -27.912 10.041 1.00 53.53 293 PRO A N 1
ATOM 2283 C CA . PRO A 1 293 ? 18.659 -28.187 11.275 1.00 53.53 293 PRO A CA 1
ATOM 2284 C C . PRO A 1 293 ? 19.683 -28.500 12.361 1.00 53.53 293 PRO A C 1
ATOM 2286 O O . PRO A 1 293 ? 20.510 -29.396 12.190 1.00 53.53 293 PRO A O 1
ATOM 2289 N N . LYS A 1 294 ? 19.673 -27.739 13.459 1.00 55.53 294 LYS A N 1
ATOM 2290 C CA . LYS A 1 294 ? 20.537 -28.042 14.599 1.00 55.53 294 LYS A CA 1
ATOM 2291 C C . LYS A 1 294 ? 20.115 -29.419 15.090 1.00 55.53 294 LYS A C 1
ATOM 2293 O O . LYS A 1 294 ? 19.054 -29.542 15.701 1.00 55.53 294 LYS A O 1
ATOM 2298 N N . CYS A 1 295 ? 20.900 -30.451 14.777 1.00 41.41 295 CYS A N 1
ATOM 2299 C CA . CYS A 1 295 ? 20.711 -31.763 15.368 1.00 41.41 295 CYS A CA 1
ATOM 2300 C C . CYS A 1 295 ? 20.635 -31.549 16.878 1.00 41.41 295 CYS A C 1
ATOM 2302 O O . CYS A 1 295 ? 21.562 -31.003 17.482 1.00 41.41 295 CYS A O 1
ATOM 2304 N N . LEU A 1 296 ? 19.506 -31.923 17.481 1.00 46.56 296 LEU A N 1
ATOM 2305 C CA . LEU A 1 296 ? 19.419 -32.117 18.918 1.00 46.56 296 LEU A CA 1
ATOM 2306 C C . LEU A 1 296 ? 20.409 -33.238 19.238 1.00 46.56 296 LEU A C 1
ATOM 2308 O O . LEU A 1 296 ? 20.048 -34.413 19.194 1.00 46.56 296 LEU A O 1
ATOM 2312 N N . ASN A 1 297 ? 21.668 -32.881 19.502 1.00 41.56 297 ASN A N 1
ATOM 2313 C CA . ASN A 1 297 ? 22.664 -33.785 20.058 1.00 41.56 297 ASN A CA 1
ATOM 2314 C C . ASN A 1 297 ? 22.187 -34.170 21.459 1.00 41.56 297 ASN A C 1
ATOM 2316 O O . ASN A 1 297 ? 22.597 -33.611 22.470 1.00 41.56 297 ASN A O 1
ATOM 2320 N N . THR A 1 298 ? 21.287 -35.144 21.492 1.00 43.09 298 THR A N 1
ATOM 2321 C CA . THR A 1 298 ? 20.779 -35.804 22.691 1.00 43.09 298 THR A CA 1
ATOM 2322 C C . THR A 1 298 ? 21.603 -37.067 22.957 1.00 43.09 298 THR A C 1
ATOM 2324 O O . THR A 1 298 ? 21.074 -38.070 23.417 1.00 43.09 298 THR A O 1
ATOM 2327 N N . GLU A 1 299 ? 22.903 -37.034 22.650 1.00 43.66 299 GLU A N 1
ATOM 2328 C CA . GLU A 1 299 ? 23.824 -38.158 22.881 1.00 43.66 299 GLU A CA 1
ATOM 2329 C C . GLU A 1 299 ? 25.106 -37.778 23.630 1.00 43.66 299 GLU A C 1
ATOM 2331 O O . GLU A 1 299 ? 25.717 -38.642 24.252 1.00 43.66 299 GLU A O 1
ATOM 2336 N N . THR A 1 300 ? 25.478 -36.498 23.730 1.00 42.56 300 THR A N 1
ATOM 2337 C CA . THR A 1 300 ? 26.670 -36.102 24.505 1.00 42.56 300 THR A CA 1
ATOM 2338 C C . THR A 1 300 ? 26.423 -35.926 26.008 1.00 42.56 300 THR A C 1
ATOM 2340 O O . THR A 1 300 ? 27.384 -35.850 26.764 1.00 42.56 300 THR A O 1
ATOM 2343 N N . ALA A 1 301 ? 25.170 -35.958 26.483 1.00 40.34 301 ALA A N 1
ATOM 2344 C CA . ALA A 1 301 ? 24.855 -35.893 27.919 1.00 40.34 301 ALA A CA 1
ATOM 2345 C C . ALA A 1 301 ? 24.706 -37.269 28.607 1.00 40.34 301 ALA A C 1
ATOM 2347 O O . ALA A 1 301 ? 24.668 -37.333 29.833 1.00 40.34 301 ALA A O 1
ATOM 2348 N N . LYS A 1 302 ? 24.643 -38.385 27.858 1.00 42.28 302 LYS A N 1
ATOM 2349 C CA . LYS A 1 302 ? 24.498 -39.737 28.445 1.00 42.28 302 LYS A CA 1
ATOM 2350 C C . LYS A 1 302 ? 25.808 -40.517 28.600 1.00 42.28 302 LYS A C 1
ATOM 2352 O O . LYS A 1 302 ? 25.823 -41.503 29.326 1.00 42.28 302 LYS A O 1
ATOM 2357 N N . LEU A 1 303 ? 26.913 -40.056 28.012 1.00 42.38 303 LEU A N 1
ATOM 2358 C CA . LEU A 1 303 ? 28.223 -40.723 28.113 1.00 42.38 303 LEU A CA 1
ATOM 2359 C C . LEU A 1 303 ? 29.164 -40.148 29.188 1.00 42.38 303 LEU A C 1
ATOM 2361 O O . LEU A 1 303 ? 30.220 -40.723 29.418 1.00 42.38 303 LEU A O 1
ATOM 2365 N N . GLN A 1 304 ? 28.786 -39.075 29.895 1.00 40.56 304 GLN A N 1
ATOM 2366 C CA . GLN A 1 304 ? 29.559 -38.559 31.042 1.00 40.56 304 GLN A CA 1
ATOM 2367 C C . GLN A 1 304 ? 29.009 -38.972 32.418 1.00 40.56 304 GLN A C 1
ATOM 2369 O O . GLN A 1 304 ? 29.729 -38.863 33.404 1.00 40.56 304 GLN A O 1
ATOM 2374 N N . ILE A 1 305 ? 27.782 -39.503 32.500 1.00 45.44 305 ILE A N 1
ATOM 2375 C CA . ILE A 1 305 ? 27.198 -39.987 33.770 1.00 45.44 305 ILE A CA 1
ATOM 2376 C C . ILE A 1 305 ? 27.463 -41.493 33.981 1.00 45.44 305 ILE A C 1
ATOM 2378 O O . ILE A 1 305 ? 27.462 -41.968 35.112 1.00 45.44 305 ILE A O 1
ATOM 2382 N N . ALA A 1 306 ? 27.784 -42.249 32.924 1.00 42.94 306 ALA A N 1
ATOM 2383 C CA . ALA A 1 306 ? 28.047 -43.690 33.020 1.00 42.94 306 ALA A CA 1
ATOM 2384 C C . ALA A 1 306 ? 29.482 -44.059 33.462 1.00 42.94 306 ALA A C 1
ATOM 2386 O O . ALA A 1 306 ? 29.748 -45.228 33.723 1.00 42.94 306 ALA A O 1
ATOM 2387 N N . THR A 1 307 ? 30.401 -43.093 33.585 1.00 43.84 307 THR A N 1
ATOM 2388 C CA . THR A 1 307 ? 31.821 -43.360 33.908 1.00 43.84 307 THR A CA 1
ATOM 2389 C C . THR A 1 307 ? 32.219 -42.991 35.344 1.00 43.84 307 THR A C 1
ATOM 2391 O O . THR A 1 307 ? 33.387 -43.112 35.692 1.00 43.84 307 THR A O 1
ATOM 2394 N N . GLN A 1 308 ? 31.278 -42.560 36.198 1.00 47.91 308 GLN A N 1
ATOM 2395 C CA . GLN A 1 308 ? 31.554 -42.199 37.604 1.00 47.91 308 GLN A CA 1
AT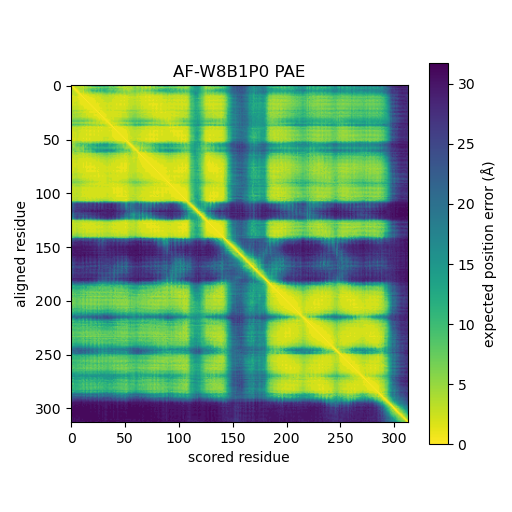OM 2396 C C . GLN A 1 308 ? 30.852 -43.079 38.658 1.00 47.91 308 GLN A C 1
ATOM 2398 O O . GLN A 1 308 ? 30.979 -42.787 39.842 1.00 47.91 308 GLN A O 1
ATOM 2403 N N . SER A 1 309 ? 30.160 -44.168 38.286 1.00 47.75 309 SER A N 1
ATOM 2404 C CA . SER A 1 309 ? 29.473 -45.038 39.269 1.00 47.75 309 SER A CA 1
ATOM 2405 C C . SER A 1 309 ? 29.941 -46.501 39.340 1.00 47.75 309 SER A C 1
ATOM 2407 O O . SER A 1 309 ? 29.255 -47.302 39.966 1.00 47.75 309 SER A O 1
ATOM 2409 N N . ASN A 1 310 ? 31.090 -46.866 38.762 1.00 48.56 310 ASN A N 1
ATOM 2410 C CA . ASN A 1 310 ? 31.706 -48.185 38.977 1.00 48.56 310 ASN A CA 1
ATOM 2411 C C . ASN A 1 310 ? 33.166 -48.012 39.416 1.00 48.56 310 ASN A C 1
ATOM 2413 O O . ASN A 1 310 ? 34.068 -47.924 38.587 1.00 48.56 310 ASN A O 1
ATOM 2417 N N . GLY A 1 311 ? 33.377 -47.915 40.729 1.00 41.72 311 GLY A N 1
ATOM 2418 C CA . GLY A 1 311 ? 34.700 -47.753 41.336 1.00 41.72 311 GLY A CA 1
ATOM 2419 C C . GLY A 1 311 ? 34.650 -47.523 42.847 1.00 41.72 311 GLY A C 1
ATOM 2420 O O . GLY A 1 311 ? 35.266 -46.582 43.336 1.00 41.72 311 GLY A O 1
ATOM 2421 N N . GLN A 1 312 ? 33.883 -48.341 43.570 1.00 41.59 312 GLN A N 1
ATOM 2422 C CA . GLN A 1 312 ? 34.064 -48.568 45.006 1.00 41.59 312 GLN A CA 1
ATOM 2423 C C . GLN A 1 312 ? 34.103 -50.083 45.235 1.00 41.59 312 GLN A C 1
ATOM 2425 O O . GLN A 1 312 ? 33.060 -50.727 45.320 1.00 41.59 312 GLN A O 1
ATOM 2430 N N . GLU A 1 313 ? 35.320 -50.614 45.287 1.00 37.56 313 GLU A N 1
ATOM 2431 C CA . GLU A 1 313 ? 35.731 -51.697 46.188 1.00 37.56 313 GLU A CA 1
ATOM 2432 C C . GLU A 1 313 ? 36.877 -51.149 47.043 1.00 37.56 313 GLU A C 1
ATOM 2434 O O . GLU A 1 313 ? 37.716 -50.404 46.477 1.00 37.56 313 GLU A O 1
#

InterPro domains:
  IPR032817 Mon2, C-terminal [PF16206] (1-293)